Protein AF-B7PRX0-F1 (afdb_monomer)

Radius of gyration: 23.11 Å; Cα contacts (8 Å, |Δi|>4): 430; chains: 1; bounding box: 66×42×64 Å

InterPro domains:
  IPR000542 Acyltransferase ChoActase/COT/CPT [PTHR22589] (138-243)
  IPR023213 Chloramphenicol acetyltransferase-like domain superfamily [G3DSA:3.30.559.10] (118-247)
  IPR023213 Chloramphenicol acetyltransferase-like domain superfamily [G3DSA:3.30.559.10] (248-307)
  IPR039551 Choline/Carnitine o-acyltransferase, domain 1 and 2 [PF00755] (138-242)
  IPR042231 Choline/Carnitine o-acyltransferase, domain 2 [G3DSA:3.30.559.70] (4-98)

Sequence (316 aa):
EPEFCSAQMFTFNACDARGMPHDERRILTQLIRVVEMSPETDVGVGILTTAERDVWAEAYGRLGQNTQNAASLEAIKKAAVVVCLDGGLEDAEPFEVAWPRQIVLGEDGGSAFLFDHTVCDGTVMARITSHCYNYAHSDDTDRLYYQFSNYGKKFVKSCNMSPEGYVQMAMQLAVFRTWGSHFFMFGAASARKFLHGRVELYNTISEESRTFCRVFDSPRSSWAEKEQSLRKAVARTKQNAVLANIQCDGTTFEDPSLPNMCLTPYNIRPESFIFGISSSKSFPNKNAAKLKDALEKALTELGDCPYTECVLHDVS

Organism: Ixodes scapularis (NCBI:txid6945)

Solvent-accessible surface area (backbone atoms only — not comparable to full-atom values): 18525 Å² total; per-residue (Å²): 127,89,75,39,61,26,57,72,89,84,86,79,77,65,41,50,100,85,68,48,71,59,55,70,68,61,50,49,54,51,52,54,49,50,54,73,74,43,85,58,69,52,94,33,75,58,53,51,55,67,47,59,69,69,63,27,53,53,52,52,57,58,49,49,70,41,70,67,50,34,51,51,55,50,51,60,71,68,45,91,63,47,77,46,71,40,37,70,76,78,97,58,82,94,78,83,64,70,51,71,44,30,38,42,37,37,67,85,72,49,72,47,78,48,62,39,70,90,83,49,55,69,69,56,50,31,48,52,53,36,50,55,46,66,70,67,52,86,65,92,81,89,80,95,64,58,63,47,66,92,53,20,40,53,57,37,43,27,49,74,44,54,49,68,22,47,52,52,49,27,48,52,38,10,47,29,69,72,66,76,45,87,72,96,50,69,45,74,27,54,35,64,90,42,91,89,36,59,73,44,80,33,66,60,71,47,73,45,40,54,49,21,41,56,44,59,73,34,91,85,50,52,68,66,57,31,51,52,31,45,54,51,21,23,54,53,34,42,70,57,48,75,57,58,82,63,66,48,87,63,61,58,82,59,81,41,94,43,66,92,36,70,34,68,43,63,28,77,34,65,55,24,37,37,43,25,71,31,44,35,82,90,31,78,91,55,41,46,67,59,45,48,56,32,31,54,51,30,48,49,56,64,65,69,50,85,67,93,59,56,56,77,77,80,81,126

Secondary structure (DSSP, 8-state):
---S---------SB-TTSPBPPHHHHHHHHHHHHHH--S----GGGGGGS-HHHHHHHHHHHTTSHHHHHHHHHHHH-S-EEEEEPP-SS--------SEEEEEETTS-EEEEE-TTT--HHHHHHHHHHHHHHH-SS-----SEEE-S--HHHHHHTT--HHHHHHHHHHHHHHHHHSSPPP-EEEEE-TTSTT--EEEEE---HHHHHHHHHHH-TTS-HHHHHHHHHHHHHHHHHH-S------SS------SSTT-EE--EEE-SS-EEE--EE-TT-TTS-HHHHHHHHHHHHHHHHSS--TT-------

Foldseek 3Di:
DQFQDQLDDDDDDQADPVRHGDDPVVVVVVVVVVSVVRRHHDPNPQQLQVDDPVSSVVVVVVLCVDVVSVVVVVRLVPDPEA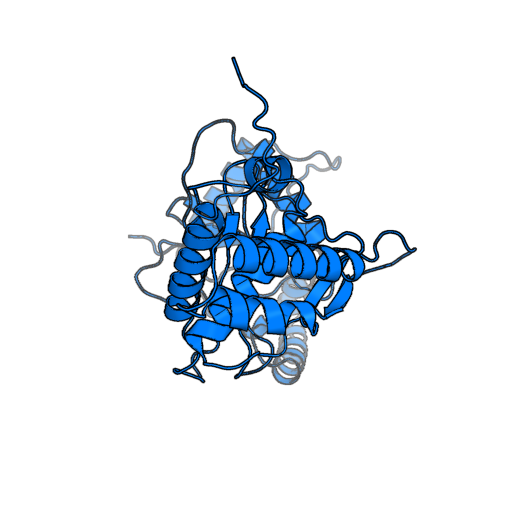EREGEADDPDDDDDGEDAWYWYQYPVRDIDIHHDVVVADVLVVQVVQQVVCVVPPPDDDDDDFLKAQQFFPQQCVLLVFDRVLLLLLLLQLLVCVLPVDGDWDWDWAFPVVDDVTGIDIFTLDDPLSVCLSVQLPDPPHDLVSNQVSSRSSRVVSVVRHPDDDRAHPAWDDDEDPDQQDKDWTWHTDRRIITIDIYHHPSDVSPDSVSSSVSSSVSVVVSSVRPRPRRRPPDPD

Structure (mmCIF, N/CA/C/O backbone):
data_AF-B7PRX0-F1
#
_entry.id   AF-B7PRX0-F1
#
loop_
_atom_site.group_PDB
_atom_site.id
_atom_site.type_symbol
_atom_site.label_atom_id
_atom_site.label_alt_id
_atom_site.label_comp_id
_atom_site.label_asym_id
_atom_site.label_entity_id
_atom_site.label_seq_id
_atom_site.pdbx_PDB_ins_code
_atom_site.Cartn_x
_atom_site.Cartn_y
_atom_site.Cartn_z
_atom_site.occupancy
_atom_site.B_iso_or_equiv
_atom_site.auth_seq_id
_atom_site.auth_comp_id
_atom_site.auth_asym_id
_atom_site.auth_atom_id
_atom_site.pdbx_PDB_model_num
ATOM 1 N N . GLU A 1 1 ? -5.587 23.988 24.998 1.00 24.22 1 GLU A N 1
ATOM 2 C CA . GLU A 1 1 ? -6.483 23.683 23.860 1.00 24.22 1 GLU A CA 1
ATOM 3 C C . GLU A 1 1 ? -6.930 22.235 24.036 1.00 24.22 1 GLU A C 1
ATOM 5 O O . GLU A 1 1 ? -6.196 21.526 24.717 1.00 24.22 1 GLU A O 1
ATOM 10 N N . PRO A 1 2 ? -8.141 21.810 23.635 1.00 32.94 2 PRO A N 1
ATOM 11 C CA . PRO A 1 2 ? -8.592 20.461 23.958 1.00 32.94 2 PRO A CA 1
ATOM 12 C C . PRO A 1 2 ? -7.787 19.464 23.123 1.00 32.94 2 PRO A C 1
ATOM 14 O O . PRO A 1 2 ? -7.844 19.510 21.903 1.00 32.94 2 PRO A O 1
ATOM 17 N N . GLU A 1 3 ? -7.026 18.597 23.781 1.00 33.50 3 GLU A N 1
ATOM 18 C CA . GLU A 1 3 ? -6.322 17.478 23.159 1.00 33.50 3 GLU A CA 1
ATOM 19 C C . GLU A 1 3 ? -7.368 16.412 22.788 1.00 33.50 3 GLU A C 1
ATOM 21 O O . GLU A 1 3 ? -7.928 15.739 23.656 1.00 33.50 3 GLU A O 1
ATOM 26 N N . PHE A 1 4 ? -7.698 16.279 21.502 1.00 46.91 4 PHE A N 1
ATOM 27 C CA . PHE A 1 4 ? -8.658 15.285 21.011 1.00 46.91 4 PHE A CA 1
ATOM 28 C C . PHE A 1 4 ? -8.035 13.877 20.978 1.00 46.91 4 PHE A C 1
ATOM 30 O O . PHE A 1 4 ? -7.803 13.294 19.933 1.00 46.91 4 PHE A O 1
ATOM 37 N N . CYS A 1 5 ? -7.744 13.291 22.135 1.00 53.88 5 CYS A N 1
ATOM 38 C CA . CYS A 1 5 ? -7.543 11.846 22.253 1.00 53.88 5 CYS A CA 1
ATOM 39 C C . CYS A 1 5 ? -7.934 11.416 23.666 1.00 53.88 5 CYS A C 1
ATOM 41 O O . CYS A 1 5 ? -7.111 11.298 24.572 1.00 53.88 5 CYS A O 1
ATOM 43 N N . SER A 1 6 ? -9.237 11.233 23.882 1.00 65.31 6 SER A N 1
ATOM 44 C CA . SER A 1 6 ? -9.774 10.892 25.202 1.00 65.31 6 SER A CA 1
ATOM 45 C C . SER A 1 6 ? -9.658 9.400 25.530 1.00 65.31 6 SER A C 1
ATOM 47 O O . SER A 1 6 ? -9.975 8.990 26.640 1.00 65.31 6 SER A O 1
ATOM 49 N N . ALA A 1 7 ? -9.220 8.568 24.577 1.00 72.62 7 ALA A N 1
ATOM 50 C CA . ALA A 1 7 ? -9.096 7.115 24.718 1.00 72.62 7 ALA A CA 1
ATOM 51 C C . ALA A 1 7 ? -10.393 6.401 25.186 1.00 72.62 7 ALA A C 1
ATOM 53 O O . ALA A 1 7 ? -10.363 5.267 25.678 1.00 72.62 7 ALA A O 1
ATOM 54 N N . GLN A 1 8 ? -11.541 7.063 25.000 1.00 82.69 8 GLN A N 1
ATOM 55 C CA . GLN A 1 8 ? -12.878 6.593 25.351 1.00 82.69 8 GLN A CA 1
ATOM 56 C C . GLN A 1 8 ? -13.610 6.050 24.120 1.00 82.69 8 GLN A C 1
ATOM 58 O O . GLN A 1 8 ? -13.466 6.549 23.006 1.00 82.69 8 GLN A O 1
ATOM 63 N N . MET A 1 9 ? -14.433 5.019 24.323 1.00 85.06 9 MET A N 1
ATOM 64 C CA . MET A 1 9 ? -15.161 4.351 23.242 1.00 85.06 9 MET A CA 1
ATOM 65 C C . MET A 1 9 ? -16.661 4.601 23.347 1.00 85.06 9 MET A C 1
ATOM 67 O O . MET A 1 9 ? -17.283 4.338 24.376 1.00 85.06 9 MET A O 1
ATOM 71 N N . PHE A 1 10 ? -17.256 5.032 22.236 1.00 88.94 10 PHE A N 1
ATOM 72 C CA . PHE A 1 10 ? -18.684 5.305 22.124 1.00 88.94 10 PHE A CA 1
ATOM 73 C C . PHE A 1 10 ? -19.302 4.475 21.005 1.00 88.94 10 PHE A C 1
ATOM 75 O O . PHE A 1 10 ? -18.643 4.105 20.035 1.00 88.94 10 PHE A O 1
ATOM 82 N N . THR A 1 11 ? -20.598 4.195 21.128 1.00 90.44 11 THR A N 1
ATOM 83 C CA . THR A 1 11 ? -21.361 3.512 20.082 1.00 90.44 11 THR A CA 1
ATOM 84 C C . THR A 1 11 ? -22.604 4.316 19.742 1.00 90.44 11 THR A C 1
ATOM 86 O O . THR A 1 11 ? -23.286 4.840 20.622 1.00 90.44 11 THR A O 1
ATOM 89 N N . PHE A 1 12 ? -22.908 4.416 18.453 1.00 89.75 12 PHE A N 1
ATOM 90 C CA . PHE A 1 12 ? -24.174 4.946 17.966 1.00 89.75 12 PHE A CA 1
ATOM 91 C C . PHE A 1 12 ? -24.560 4.225 16.673 1.00 89.75 12 PHE A C 1
ATOM 93 O O . PHE A 1 12 ? -23.704 3.732 15.938 1.00 89.75 12 PHE A O 1
ATOM 100 N N . ASN A 1 13 ? -25.860 4.143 16.394 1.00 90.12 13 ASN A N 1
ATOM 101 C CA . ASN A 1 13 ? -26.341 3.549 15.152 1.00 90.12 13 ASN A CA 1
ATOM 102 C C . ASN A 1 13 ? -26.222 4.565 14.015 1.00 90.12 13 ASN A C 1
ATOM 104 O O . ASN A 1 13 ? -26.787 5.654 14.089 1.00 90.12 13 ASN A O 1
ATOM 108 N N . ALA A 1 14 ? -25.520 4.184 12.949 1.00 87.88 14 ALA A N 1
ATOM 109 C CA . ALA A 1 14 ? -25.438 4.975 11.721 1.00 87.88 14 ALA A CA 1
ATOM 110 C C . ALA A 1 14 ? -26.701 4.853 10.846 1.00 87.88 14 ALA A C 1
ATOM 112 O O . ALA A 1 14 ? -26.831 5.577 9.862 1.00 87.88 14 ALA A O 1
ATOM 113 N N . CYS A 1 15 ? -27.626 3.958 11.203 1.00 90.06 15 CYS A N 1
ATOM 114 C CA . CYS A 1 15 ? -28.889 3.747 10.507 1.00 90.06 15 CYS A CA 1
ATOM 115 C C . CYS A 1 15 ? -30.085 3.935 11.443 1.00 90.06 15 CYS A C 1
ATOM 117 O O . CYS A 1 15 ? -30.000 3.692 12.649 1.00 90.06 15 CYS A O 1
ATOM 119 N N . ASP A 1 16 ? -31.224 4.301 10.862 1.00 89.62 16 ASP 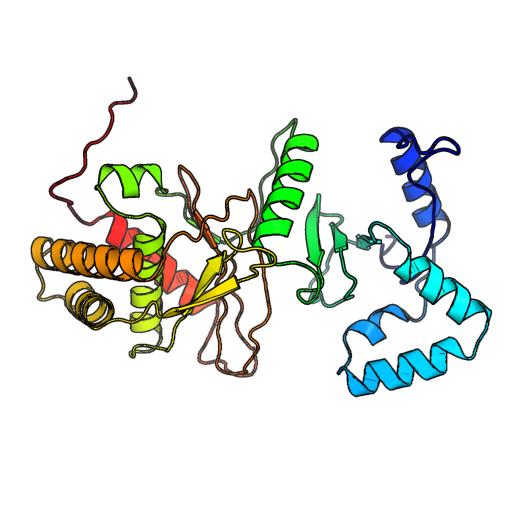A N 1
ATOM 120 C CA . ASP A 1 16 ? -32.497 4.348 11.568 1.00 89.62 16 ASP A CA 1
ATOM 121 C C . ASP A 1 16 ? -33.074 2.943 11.848 1.00 89.62 16 ASP A C 1
ATOM 123 O O . ASP A 1 16 ? -32.533 1.912 11.441 1.00 89.62 16 ASP A O 1
ATOM 127 N N . ALA A 1 17 ? -34.221 2.891 12.531 1.00 90.12 17 ALA A N 1
ATOM 128 C CA . ALA A 1 17 ? -34.900 1.638 12.877 1.00 90.12 17 ALA A CA 1
ATOM 129 C C . ALA A 1 17 ? -35.377 0.813 11.660 1.00 90.12 17 ALA A C 1
ATOM 131 O O . ALA A 1 17 ? -35.771 -0.340 11.825 1.00 90.12 17 ALA A O 1
ATOM 132 N N . ARG A 1 18 ? -35.372 1.390 10.452 1.00 90.50 18 ARG A N 1
ATOM 133 C CA . ARG A 1 18 ? -35.718 0.716 9.191 1.00 90.50 18 ARG A CA 1
ATOM 134 C C . ARG A 1 18 ? -34.473 0.232 8.443 1.00 90.50 18 ARG A C 1
ATOM 136 O O . ARG A 1 18 ? -34.613 -0.376 7.386 1.00 90.50 18 ARG A O 1
ATOM 143 N N . GLY A 1 19 ? -33.278 0.493 8.976 1.00 87.31 19 GLY A N 1
ATOM 144 C CA . GLY A 1 19 ? -32.000 0.167 8.350 1.00 87.31 19 GLY A CA 1
ATOM 145 C C . GLY A 1 19 ? -31.525 1.200 7.327 1.00 87.31 19 GLY A C 1
ATOM 146 O O . GLY A 1 19 ? -30.556 0.929 6.620 1.00 87.31 19 GLY A O 1
ATOM 147 N N . MET A 1 20 ? -32.166 2.371 7.239 1.00 89.00 20 MET A N 1
ATOM 148 C CA . MET A 1 20 ? -31.744 3.431 6.322 1.00 89.00 20 MET A CA 1
ATOM 149 C C . MET A 1 20 ? -30.585 4.234 6.924 1.00 89.00 20 MET A C 1
ATOM 151 O O . MET A 1 20 ? -30.703 4.654 8.079 1.00 89.00 20 MET A O 1
ATOM 155 N N . PRO A 1 21 ? -29.492 4.487 6.177 1.00 86.12 21 PRO A N 1
ATOM 156 C CA . PRO A 1 21 ? -28.390 5.315 6.656 1.00 86.12 21 PRO A CA 1
ATOM 157 C C . PRO A 1 21 ? -28.859 6.723 7.026 1.00 86.12 21 PRO A C 1
ATOM 159 O O . PRO A 1 21 ? -29.672 7.328 6.324 1.00 86.12 21 PRO A O 1
ATOM 162 N N . HIS A 1 22 ? -28.337 7.246 8.128 1.00 87.38 22 HIS A N 1
ATOM 163 C CA . HIS A 1 22 ? -28.495 8.645 8.492 1.00 87.38 22 HIS A CA 1
ATOM 164 C C . HIS A 1 22 ? -27.733 9.562 7.526 1.00 87.38 22 HIS A C 1
ATOM 166 O O . HIS A 1 22 ? -26.740 9.158 6.924 1.00 87.38 22 HIS A O 1
ATOM 172 N N . ASP A 1 23 ? -28.201 10.804 7.396 1.00 83.06 23 ASP A N 1
ATOM 173 C CA . ASP A 1 23 ? -27.510 11.825 6.611 1.00 83.06 23 ASP A CA 1
ATOM 174 C C . ASP A 1 23 ? -26.260 12.362 7.332 1.00 83.06 23 ASP A C 1
ATOM 176 O O . ASP A 1 23 ? -26.064 12.175 8.537 1.00 83.06 23 ASP A O 1
ATOM 180 N N . GLU A 1 24 ? -25.407 13.062 6.584 1.00 80.25 24 GLU A N 1
ATOM 181 C CA . GLU A 1 24 ? -24.138 13.605 7.084 1.00 80.25 24 GLU A CA 1
ATOM 182 C C . GLU A 1 24 ? -24.334 14.539 8.281 1.00 80.25 24 GLU A C 1
ATOM 184 O O . GLU A 1 24 ? -23.574 14.481 9.245 1.00 80.25 24 GLU A O 1
ATOM 189 N N . ARG A 1 25 ? -25.397 15.353 8.277 1.00 79.38 25 ARG A N 1
ATOM 190 C CA . ARG A 1 25 ? -25.711 16.274 9.381 1.00 79.38 25 ARG A CA 1
ATOM 191 C C . ARG A 1 25 ? -26.021 15.521 10.666 1.00 79.38 25 ARG A C 1
ATOM 193 O O . ARG A 1 25 ? -25.567 15.912 11.744 1.00 79.38 25 ARG A O 1
ATOM 200 N N . ARG A 1 26 ? -26.800 14.443 10.572 1.00 85.56 26 ARG A N 1
ATOM 201 C CA . ARG A 1 26 ? -27.153 13.614 11.719 1.00 85.56 26 ARG A CA 1
ATOM 202 C C . ARG A 1 26 ? -25.935 12.883 12.264 1.00 85.56 26 ARG A C 1
ATOM 204 O O . ARG A 1 26 ? -25.787 12.854 13.485 1.00 85.56 26 ARG A O 1
ATOM 211 N N . ILE A 1 27 ? -25.079 12.344 11.393 1.00 84.94 27 ILE A N 1
ATOM 212 C CA . ILE A 1 27 ? -23.814 11.710 11.788 1.00 84.94 27 ILE A CA 1
ATOM 213 C C . ILE A 1 27 ? -22.897 12.732 12.471 1.00 84.94 27 ILE A C 1
ATOM 215 O O . ILE A 1 27 ? -22.475 12.493 13.600 1.00 84.94 27 ILE A O 1
ATOM 219 N N . LEU A 1 28 ? -22.687 13.906 11.866 1.00 81.50 28 LEU A N 1
ATOM 220 C CA . LEU A 1 28 ? -21.884 14.993 12.435 1.00 81.50 28 LEU A CA 1
ATOM 221 C C . LEU A 1 28 ? -22.387 15.413 13.821 1.00 81.50 28 LEU A C 1
ATOM 223 O O . LEU A 1 28 ? -21.601 15.557 14.750 1.00 81.50 28 LEU A O 1
ATOM 227 N N . THR A 1 29 ? -23.705 15.531 13.995 1.00 85.75 29 THR A N 1
ATOM 228 C CA . THR A 1 29 ? -24.302 15.856 15.301 1.00 85.75 29 THR A CA 1
ATOM 229 C C . THR A 1 29 ? -23.982 14.794 16.359 1.00 85.75 29 THR A C 1
ATOM 231 O O . THR A 1 29 ? -23.768 15.134 17.520 1.00 85.75 29 THR A O 1
ATOM 234 N N . GLN A 1 30 ? -23.958 13.505 15.993 1.00 87.50 30 GLN A N 1
ATOM 235 C CA . GLN A 1 30 ? -23.559 12.453 16.937 1.00 87.50 30 GLN A CA 1
ATOM 236 C C . GLN A 1 30 ? -22.067 12.528 17.271 1.00 87.50 30 GLN A C 1
ATOM 238 O O . GLN A 1 30 ? -21.718 12.366 18.435 1.00 87.50 30 GLN A O 1
ATOM 243 N N . LEU A 1 31 ? -21.205 12.804 16.287 1.00 85.12 31 LEU A N 1
ATOM 244 C CA . LEU A 1 31 ? -19.761 12.931 16.506 1.00 85.12 31 LEU A CA 1
ATOM 245 C C . LEU A 1 31 ? -19.421 14.120 17.415 1.00 85.12 31 LEU A C 1
ATOM 247 O O . LEU A 1 31 ? -18.662 13.949 18.363 1.00 85.12 31 LEU A O 1
ATOM 251 N N . ILE A 1 32 ? -20.050 15.284 17.204 1.00 83.88 32 ILE A N 1
ATOM 252 C CA . ILE A 1 32 ? -19.909 16.451 18.098 1.00 83.88 32 ILE A CA 1
ATOM 253 C C . ILE A 1 32 ? -20.298 16.072 19.528 1.00 83.88 32 ILE A C 1
ATOM 255 O O . ILE A 1 32 ? -19.572 16.357 20.473 1.00 83.88 32 ILE A O 1
ATOM 259 N N . ARG A 1 33 ? -21.413 15.355 19.692 1.00 88.19 33 ARG A N 1
ATOM 260 C CA . ARG A 1 33 ? -21.850 14.906 21.013 1.00 88.19 33 ARG A CA 1
ATOM 261 C C . ARG A 1 33 ? -20.854 13.940 21.659 1.00 88.19 33 ARG A C 1
ATOM 263 O O . ARG A 1 33 ? -20.678 13.987 22.869 1.00 88.19 33 ARG A O 1
ATOM 270 N N . VAL A 1 34 ? -20.240 13.043 20.886 1.00 86.50 34 VAL A N 1
ATOM 271 C CA . VAL A 1 34 ? -19.200 12.127 21.387 1.00 86.50 34 VAL A CA 1
ATOM 272 C C . VAL A 1 34 ? -18.021 12.915 21.947 1.00 86.50 34 VAL A C 1
ATOM 274 O O . VAL A 1 34 ? -17.633 12.663 23.083 1.00 86.50 34 VAL A O 1
ATOM 277 N N . VAL A 1 35 ? -17.539 13.913 21.204 1.00 83.12 35 VAL A N 1
ATOM 278 C CA . VAL A 1 35 ? -16.474 14.823 21.651 1.00 83.12 35 VAL A CA 1
ATOM 279 C C . VAL A 1 35 ? -16.852 15.521 22.959 1.00 83.12 35 VAL A C 1
ATOM 281 O O . VAL A 1 35 ? -16.086 15.503 23.917 1.00 83.12 35 VAL A O 1
ATOM 284 N N . GLU A 1 36 ? -18.051 16.105 23.029 1.00 86.00 36 GLU A N 1
ATOM 285 C CA . GLU A 1 36 ? -18.531 16.810 24.227 1.00 86.00 36 GLU A CA 1
ATOM 286 C C . GLU A 1 36 ? -18.658 15.889 25.452 1.00 86.00 36 GLU A C 1
ATOM 288 O O . GLU A 1 36 ? -18.514 16.339 26.588 1.00 86.00 36 GLU A O 1
ATOM 293 N N . MET A 1 37 ? -18.939 14.600 25.235 1.00 87.56 37 MET A N 1
ATOM 294 C CA . MET A 1 37 ? -19.043 13.593 26.294 1.00 87.56 37 MET A CA 1
ATOM 295 C C . MET A 1 37 ? -17.688 13.044 26.749 1.00 87.56 37 MET A C 1
ATOM 297 O O . MET A 1 37 ? -17.656 12.340 27.757 1.00 87.56 37 MET A O 1
ATOM 301 N N . SER A 1 38 ? -16.593 13.361 26.052 1.00 84.19 38 SER A N 1
ATOM 302 C CA . SER A 1 38 ? -15.254 12.857 26.361 1.00 84.19 38 SER A CA 1
ATOM 303 C C . SER A 1 38 ? -14.244 13.976 26.668 1.00 84.19 38 SER A C 1
ATOM 305 O O . SER A 1 38 ? -13.253 14.116 25.952 1.00 84.19 38 SER A O 1
ATOM 307 N N . PRO A 1 39 ? -14.473 14.798 27.711 1.00 75.88 39 PRO A N 1
ATOM 308 C CA . PRO A 1 39 ? -13.614 15.944 28.021 1.00 75.88 39 PRO A CA 1
ATOM 309 C C . PRO A 1 39 ? -12.259 15.567 28.643 1.00 75.88 39 PRO A C 1
ATOM 311 O O . PRO A 1 39 ? -11.384 16.423 28.729 1.00 75.88 39 PRO A O 1
ATOM 314 N N . GLU A 1 40 ? -12.092 14.326 29.110 1.00 76.31 40 GLU A N 1
ATOM 315 C CA . GLU A 1 40 ? -10.895 13.847 29.811 1.00 76.31 40 GLU A CA 1
ATOM 316 C C . GLU A 1 40 ? -10.359 12.559 29.177 1.00 76.31 40 GLU A C 1
ATOM 318 O O . GLU A 1 40 ? -11.128 11.728 28.685 1.00 76.31 40 GLU A O 1
ATOM 323 N N . THR A 1 41 ? -9.041 12.377 29.240 1.00 74.44 41 THR A N 1
ATOM 324 C CA . THR A 1 41 ? -8.348 11.175 28.766 1.00 74.44 41 THR A CA 1
ATOM 325 C C . THR A 1 41 ? -8.478 10.019 29.757 1.00 74.44 41 THR A C 1
ATOM 327 O O . THR A 1 41 ? -8.184 10.162 30.943 1.00 74.44 41 THR A O 1
ATOM 330 N N . ASP A 1 42 ? -8.901 8.858 29.260 1.00 75.88 42 ASP A N 1
ATOM 331 C CA . ASP A 1 42 ? -9.003 7.600 30.006 1.00 75.88 42 ASP A CA 1
ATOM 332 C C . ASP A 1 42 ? -7.753 6.713 29.788 1.00 75.88 42 ASP A C 1
ATOM 334 O O . ASP A 1 42 ? -6.865 7.025 28.999 1.00 75.88 42 ASP A O 1
ATOM 338 N N . VAL A 1 43 ? -7.681 5.569 30.473 1.00 75.81 43 VAL A N 1
ATOM 339 C CA . VAL A 1 43 ? -6.545 4.624 30.524 1.00 75.81 43 VAL A CA 1
ATOM 340 C C . VAL A 1 43 ? -6.145 4.050 29.151 1.00 75.81 43 VAL A C 1
ATOM 342 O O . VAL A 1 43 ? -5.076 3.459 29.023 1.00 75.81 43 VAL A O 1
ATOM 345 N N . GLY A 1 44 ? -6.986 4.194 28.122 1.00 78.06 44 GLY A N 1
ATOM 346 C CA . GLY A 1 44 ? -6.661 3.770 26.759 1.00 78.06 44 GLY A CA 1
ATOM 347 C C . GLY A 1 44 ? -6.552 2.260 26.589 1.00 78.06 44 GLY A C 1
ATOM 348 O O . GLY A 1 44 ? -5.594 1.745 26.029 1.00 78.06 44 GLY A O 1
ATOM 349 N N . VAL A 1 45 ? -7.582 1.521 27.013 1.00 82.62 45 VAL A N 1
ATOM 350 C CA . VAL A 1 45 ? -7.638 0.044 26.932 1.00 82.62 45 VAL A CA 1
ATOM 351 C C . VAL A 1 45 ? -7.400 -0.492 25.506 1.00 82.62 45 VAL A C 1
ATOM 353 O O . VAL A 1 45 ? -6.944 -1.625 25.336 1.00 82.62 45 VAL A O 1
ATOM 356 N N . GLY A 1 46 ? -7.668 0.320 24.476 1.00 79.12 46 GLY A N 1
ATOM 357 C CA . GLY A 1 46 ? -7.413 -0.004 23.070 1.00 79.12 46 GLY A CA 1
ATOM 358 C C . GLY A 1 46 ? -5.949 -0.328 22.749 1.00 79.12 46 GLY A C 1
ATOM 359 O O . GLY A 1 46 ? -5.713 -1.155 21.862 1.00 79.12 46 GLY A O 1
ATOM 360 N N . ILE A 1 47 ? -4.984 0.212 23.505 1.00 78.81 47 ILE A N 1
ATOM 361 C CA . ILE A 1 47 ? -3.548 -0.046 23.309 1.00 78.81 47 ILE A CA 1
ATOM 362 C C . ILE A 1 47 ? -3.206 -1.535 23.401 1.00 78.81 47 ILE A C 1
ATOM 364 O O . ILE A 1 47 ? -2.328 -2.024 22.703 1.00 78.81 47 ILE A O 1
ATOM 368 N N . LEU A 1 48 ? -3.954 -2.308 24.194 1.00 80.38 48 LEU A N 1
ATOM 369 C CA . LEU A 1 48 ? -3.716 -3.744 24.359 1.00 80.38 48 LEU A CA 1
ATOM 370 C C . LEU A 1 48 ? -3.869 -4.528 23.046 1.00 80.38 48 LEU A C 1
ATOM 372 O O . LEU A 1 48 ? -3.328 -5.624 22.924 1.00 80.38 48 LEU A O 1
ATOM 376 N N . THR A 1 49 ? -4.565 -3.965 22.053 1.00 81.75 49 THR A N 1
ATOM 377 C CA . THR A 1 49 ? -4.719 -4.571 20.721 1.00 81.75 49 THR A CA 1
ATOM 378 C C . THR A 1 49 ? -3.442 -4.534 19.878 1.00 81.75 49 THR A C 1
ATOM 380 O O . THR A 1 49 ? -3.355 -5.274 18.898 1.00 81.75 49 THR A O 1
ATOM 383 N N . THR A 1 50 ? -2.454 -3.712 20.251 1.00 76.00 50 THR A N 1
ATOM 384 C CA . THR A 1 50 ? -1.149 -3.612 19.572 1.00 76.00 50 THR A CA 1
ATOM 385 C C . THR A 1 50 ? -0.104 -4.559 20.164 1.00 76.00 50 THR A C 1
ATOM 387 O O . THR A 1 50 ? 0.973 -4.731 19.592 1.00 76.00 50 THR A O 1
ATOM 390 N N . ALA A 1 51 ? -0.415 -5.190 21.302 1.00 76.62 51 ALA A N 1
ATOM 391 C CA . ALA A 1 51 ? 0.481 -6.120 21.966 1.00 76.62 51 ALA A CA 1
ATOM 392 C C . ALA A 1 51 ? 0.739 -7.380 21.121 1.00 76.62 51 ALA A C 1
ATOM 394 O O . ALA A 1 51 ? -0.012 -7.731 20.205 1.00 76.62 51 ALA A O 1
ATOM 395 N N . GLU A 1 52 ? 1.802 -8.098 21.486 1.00 84.56 52 GLU A N 1
ATOM 396 C CA . GLU A 1 52 ? 2.062 -9.451 20.991 1.00 84.56 52 GLU A CA 1
ATOM 397 C C . GLU A 1 52 ? 0.808 -10.335 21.191 1.00 84.56 52 GLU A C 1
ATOM 399 O O . GLU A 1 52 ? 0.035 -10.143 22.133 1.00 84.56 52 GLU A O 1
ATOM 404 N N . ARG A 1 53 ? 0.549 -11.260 20.260 1.00 85.31 53 ARG A N 1
ATOM 405 C CA . ARG A 1 53 ? -0.736 -11.958 20.139 1.00 85.31 53 ARG A CA 1
ATOM 406 C C . ARG A 1 53 ? -1.064 -12.834 21.343 1.00 85.31 53 ARG A C 1
ATOM 408 O O . ARG A 1 53 ? -2.241 -12.885 21.703 1.00 85.31 53 ARG A O 1
ATOM 415 N N . ASP A 1 54 ? -0.081 -13.473 21.969 1.00 89.81 54 ASP A N 1
ATOM 416 C CA . ASP A 1 54 ? -0.299 -14.284 23.169 1.00 89.81 54 ASP A CA 1
ATOM 417 C C . ASP A 1 54 ? -0.592 -13.388 24.379 1.00 89.81 54 ASP A C 1
ATOM 419 O O . ASP A 1 54 ? -1.531 -13.648 25.138 1.00 89.81 54 ASP A O 1
ATOM 423 N N . VAL A 1 55 ? 0.136 -12.272 24.507 1.00 90.62 55 VAL A N 1
ATOM 424 C CA . VAL A 1 55 ? -0.117 -11.253 25.544 1.00 90.62 55 VAL A CA 1
ATOM 425 C C . VAL A 1 55 ? -1.521 -10.665 25.396 1.00 90.62 55 VAL A C 1
ATOM 427 O O . VAL A 1 55 ? -2.270 -10.568 26.374 1.00 90.62 55 VAL A O 1
ATOM 430 N N . TRP A 1 56 ? -1.911 -10.310 24.170 1.00 91.00 56 TRP A N 1
ATOM 431 C CA . TRP A 1 56 ? -3.247 -9.802 23.884 1.00 91.00 56 TRP A CA 1
ATOM 432 C C . TRP A 1 56 ? -4.324 -10.850 24.173 1.00 91.00 56 TRP A C 1
ATOM 434 O O . TRP A 1 56 ? -5.338 -10.522 24.785 1.00 91.00 56 TRP A O 1
ATOM 444 N N . ALA A 1 57 ? -4.119 -12.112 23.790 1.00 90.88 57 ALA A N 1
ATOM 445 C CA . ALA A 1 57 ? -5.088 -13.176 24.041 1.00 90.88 57 ALA A CA 1
ATOM 446 C C . ALA A 1 57 ? -5.359 -13.368 25.543 1.00 90.88 57 ALA A C 1
ATOM 448 O O . ALA A 1 57 ? -6.517 -13.497 25.956 1.00 90.88 57 ALA A O 1
ATOM 449 N N . GLU A 1 58 ? -4.312 -13.328 26.371 1.00 95.19 58 GLU A N 1
ATOM 450 C CA . GLU A 1 58 ? -4.453 -13.405 27.824 1.00 95.19 58 GLU A CA 1
ATOM 451 C C . GLU A 1 58 ? -5.173 -12.174 28.396 1.00 95.19 58 GLU A C 1
ATOM 453 O O . GLU A 1 58 ? -6.126 -12.311 29.173 1.00 95.19 58 GLU A O 1
ATOM 458 N N . ALA A 1 59 ? -4.761 -10.969 27.990 1.00 92.12 59 ALA A N 1
ATOM 459 C CA . ALA A 1 59 ? -5.383 -9.721 28.428 1.00 92.12 59 ALA A CA 1
ATOM 460 C C . ALA A 1 59 ? -6.867 -9.654 28.030 1.00 92.12 59 ALA A C 1
ATOM 462 O O . ALA A 1 59 ? -7.714 -9.322 28.862 1.00 92.12 59 ALA A O 1
ATOM 463 N N . TYR A 1 60 ? -7.201 -10.050 26.800 1.00 92.06 60 TYR A N 1
ATOM 464 C CA . TYR A 1 60 ? -8.569 -10.147 26.296 1.00 92.06 60 TYR A CA 1
ATOM 465 C C . TYR A 1 60 ? -9.415 -11.105 27.149 1.00 92.06 60 TYR A C 1
ATOM 467 O O . TYR A 1 60 ? -10.542 -10.775 27.531 1.00 92.06 60 TYR A O 1
ATOM 475 N N . GLY A 1 61 ? -8.862 -12.273 27.497 1.00 93.88 61 GLY A N 1
ATOM 476 C CA . GLY A 1 61 ? -9.521 -13.247 28.367 1.00 93.88 61 GLY A CA 1
ATOM 477 C C . GLY A 1 61 ? -9.828 -12.689 29.758 1.00 93.88 61 GLY A C 1
ATOM 478 O O . GLY A 1 61 ? -10.925 -12.901 30.274 1.00 93.88 61 GLY A O 1
ATOM 479 N N . ARG A 1 62 ? -8.896 -11.930 30.347 1.00 95.38 62 ARG A N 1
ATOM 480 C CA . ARG A 1 62 ? -9.080 -11.270 31.652 1.00 95.38 62 ARG A CA 1
ATOM 481 C C . ARG A 1 62 ? -10.098 -10.130 31.582 1.00 95.38 62 ARG A C 1
ATOM 483 O O . ARG A 1 62 ? -10.980 -10.057 32.434 1.00 95.38 62 ARG A O 1
ATOM 490 N N . LEU A 1 63 ? -10.027 -9.280 30.555 1.00 92.56 63 LEU A N 1
ATOM 491 C CA . LEU A 1 63 ? -10.980 -8.183 30.346 1.00 92.56 63 LEU A CA 1
ATOM 492 C C . LEU A 1 63 ? -12.417 -8.699 30.244 1.00 92.56 63 LEU A C 1
ATOM 494 O O . LEU A 1 63 ? -13.318 -8.120 30.848 1.00 92.56 63 LEU A O 1
ATOM 498 N N . GLY A 1 64 ? -12.620 -9.814 29.538 1.00 92.75 64 GLY A N 1
ATOM 499 C CA . GLY A 1 64 ? -13.930 -10.436 29.349 1.00 92.75 64 GLY A CA 1
ATOM 500 C C . GLY A 1 64 ? -14.561 -11.047 30.607 1.00 92.75 64 GLY A C 1
ATOM 501 O O . GLY A 1 64 ? -15.724 -11.437 30.554 1.00 92.75 64 GLY A O 1
ATOM 502 N N . GLN A 1 65 ? -13.845 -11.132 31.735 1.00 95.06 65 GLN A N 1
ATOM 503 C CA . GLN A 1 65 ? -14.410 -11.637 32.996 1.00 95.06 65 GLN A CA 1
ATOM 504 C C . GLN A 1 65 ? -15.389 -10.647 33.640 1.00 95.06 65 GLN A C 1
ATOM 506 O O . GLN A 1 65 ? -16.289 -11.053 34.374 1.00 95.06 65 GLN A O 1
ATOM 511 N N . ASN A 1 66 ? -15.235 -9.349 33.364 1.00 96.31 66 ASN A N 1
ATOM 512 C CA . ASN A 1 66 ? -16.177 -8.326 33.798 1.00 96.31 66 ASN A CA 1
ATOM 513 C C . ASN A 1 66 ? -17.327 -8.210 32.781 1.00 96.31 66 ASN A C 1
ATOM 515 O O . ASN A 1 66 ? -17.094 -8.054 31.584 1.00 96.31 66 ASN A O 1
ATOM 519 N N . THR A 1 67 ? -18.577 -8.243 33.251 1.00 95.06 67 THR A N 1
ATOM 520 C CA . THR A 1 67 ? -19.771 -8.232 32.386 1.00 95.06 67 THR A CA 1
ATOM 521 C C . THR A 1 67 ? -19.928 -6.953 31.567 1.00 95.06 67 THR A C 1
ATOM 523 O O . THR A 1 67 ? -20.388 -7.013 30.429 1.00 95.06 67 THR A O 1
ATOM 526 N N . GLN A 1 68 ? -19.544 -5.800 32.121 1.00 93.56 68 GLN A N 1
ATOM 527 C CA . GLN A 1 68 ? -19.583 -4.522 31.412 1.00 93.56 68 GLN A CA 1
ATOM 528 C C . GLN A 1 68 ? -18.520 -4.488 30.311 1.00 93.56 68 GLN A C 1
ATOM 530 O O . GLN A 1 68 ? -18.837 -4.169 29.169 1.00 93.56 68 GLN A O 1
ATOM 535 N N . ASN A 1 69 ? -17.293 -4.916 30.617 1.00 92.19 69 ASN A N 1
ATOM 536 C CA . ASN A 1 69 ? -16.227 -5.017 29.619 1.00 92.19 69 ASN A CA 1
ATOM 537 C C . ASN A 1 69 ? -16.585 -6.008 28.509 1.00 92.19 69 ASN A C 1
ATOM 539 O O . ASN A 1 69 ? -16.375 -5.713 27.339 1.00 92.19 69 ASN A O 1
ATOM 543 N N . ALA A 1 70 ? -17.163 -7.162 28.853 1.00 92.69 70 ALA A N 1
ATOM 544 C CA . ALA A 1 70 ? -17.614 -8.144 27.872 1.00 92.69 70 ALA A CA 1
ATOM 545 C C . ALA A 1 70 ? -18.663 -7.557 26.912 1.00 92.69 70 ALA A C 1
ATOM 547 O O . ALA A 1 70 ? -18.578 -7.785 25.705 1.00 92.69 70 ALA A O 1
ATOM 548 N N . ALA A 1 71 ? -19.612 -6.764 27.423 1.00 93.44 71 ALA A N 1
ATOM 549 C CA . ALA A 1 71 ? -20.592 -6.066 26.595 1.00 93.44 71 ALA A CA 1
ATOM 550 C C . ALA A 1 71 ? -19.933 -5.023 25.674 1.00 93.44 71 ALA A C 1
ATOM 552 O O . ALA A 1 71 ? -20.263 -4.973 24.489 1.00 93.44 71 ALA A O 1
ATOM 553 N N . SER A 1 72 ? -18.967 -4.247 26.179 1.00 91.00 72 SER A N 1
ATOM 554 C CA . SER A 1 72 ? -18.200 -3.289 25.371 1.00 91.00 72 SER A CA 1
ATOM 555 C C . SER A 1 72 ? -17.385 -3.983 24.274 1.00 91.00 72 SER A C 1
ATOM 557 O O . SER A 1 72 ? -17.469 -3.596 23.112 1.00 91.00 72 SER A O 1
ATOM 559 N N . LEU A 1 73 ? -16.658 -5.056 24.606 1.00 89.75 73 LEU A N 1
ATOM 560 C CA . LEU A 1 73 ? -15.894 -5.858 23.642 1.00 89.75 73 LEU A CA 1
ATOM 561 C C . LEU A 1 73 ? -16.798 -6.428 22.541 1.00 89.75 73 LEU A C 1
ATOM 563 O O . LEU A 1 73 ? -16.428 -6.425 21.369 1.00 89.75 73 LEU A O 1
ATOM 567 N N . GLU A 1 74 ? -17.992 -6.894 22.900 1.00 91.19 74 GLU A N 1
ATOM 568 C CA . GLU A 1 74 ? -18.964 -7.413 21.938 1.00 91.19 74 GLU A CA 1
ATOM 569 C C . GLU A 1 74 ? -19.550 -6.314 21.041 1.00 91.19 74 GLU A C 1
ATOM 571 O O . GLU A 1 74 ? -19.742 -6.532 19.843 1.00 91.19 74 GLU A O 1
ATOM 576 N N . ALA A 1 75 ? -19.798 -5.123 21.590 1.00 89.62 75 ALA A N 1
ATOM 577 C CA . ALA A 1 75 ? -20.238 -3.974 20.808 1.00 89.62 75 ALA A CA 1
ATOM 578 C C . ALA A 1 75 ? -19.179 -3.565 19.771 1.00 89.62 75 ALA A C 1
ATOM 580 O O . ALA A 1 75 ? -19.517 -3.356 18.606 1.00 89.62 75 ALA A O 1
ATOM 581 N N . ILE A 1 76 ? -17.899 -3.550 20.160 1.00 86.88 76 ILE A N 1
ATOM 582 C CA . ILE A 1 76 ? -16.776 -3.255 19.258 1.00 86.88 76 ILE A CA 1
ATOM 583 C C . ILE A 1 76 ? -16.676 -4.315 18.150 1.00 86.88 76 ILE A C 1
ATOM 585 O O . ILE A 1 76 ? -16.559 -3.968 16.977 1.00 86.88 76 ILE A O 1
ATOM 589 N N . LYS A 1 77 ? -16.809 -5.608 18.480 1.00 85.38 77 LYS A N 1
ATOM 590 C CA . LYS A 1 77 ? -16.799 -6.700 17.484 1.00 85.38 77 LYS A CA 1
ATOM 591 C C . LYS A 1 77 ? -17.912 -6.604 16.449 1.00 85.38 77 LYS A C 1
ATOM 593 O O . LYS A 1 77 ? -17.715 -7.003 15.303 1.00 85.38 77 LYS A O 1
ATOM 598 N N . LYS A 1 78 ? -19.090 -6.140 16.867 1.00 87.50 78 LYS A N 1
ATOM 599 C CA . LYS A 1 78 ? -20.271 -6.007 16.006 1.00 87.50 78 LYS A CA 1
ATOM 600 C C . LYS A 1 78 ? -20.306 -4.697 15.225 1.00 87.50 78 LYS A C 1
ATOM 602 O O . LYS A 1 78 ? -21.116 -4.583 14.305 1.00 87.50 78 LYS A O 1
ATOM 607 N N . ALA A 1 79 ? -19.468 -3.724 15.576 1.00 87.25 79 ALA A N 1
ATOM 608 C CA . ALA A 1 79 ? -19.409 -2.450 14.881 1.00 87.25 79 ALA A CA 1
ATOM 609 C C . ALA A 1 79 ? -19.061 -2.650 13.396 1.00 87.25 79 ALA A C 1
ATOM 611 O O . ALA A 1 79 ? -18.190 -3.443 13.033 1.00 87.25 79 ALA A O 1
ATOM 612 N N . ALA A 1 80 ? -19.748 -1.920 12.514 1.00 85.69 80 ALA A N 1
ATOM 613 C CA . ALA A 1 80 ? -19.485 -1.986 11.076 1.00 85.69 80 ALA A CA 1
ATOM 614 C C . ALA A 1 80 ? -18.122 -1.365 10.711 1.00 85.69 80 ALA A C 1
ATOM 616 O O . ALA A 1 80 ? -17.400 -1.890 9.853 1.00 85.69 80 ALA A O 1
ATOM 617 N N . VAL A 1 81 ? -17.795 -0.259 11.383 1.00 83.75 81 VAL A N 1
ATOM 618 C CA . VAL A 1 81 ? -16.564 0.527 11.276 1.00 83.75 81 VAL A CA 1
ATOM 619 C C . VAL A 1 81 ? -16.285 1.166 12.636 1.00 83.75 81 VAL A C 1
ATOM 621 O O . VAL A 1 81 ? -17.221 1.463 13.380 1.00 83.75 81 VAL A O 1
ATOM 624 N N . VAL A 1 82 ? -15.012 1.375 12.951 1.00 84.00 82 VAL A N 1
ATOM 625 C CA . VAL A 1 82 ? -14.578 2.191 14.091 1.00 84.00 82 VAL A CA 1
ATOM 626 C C 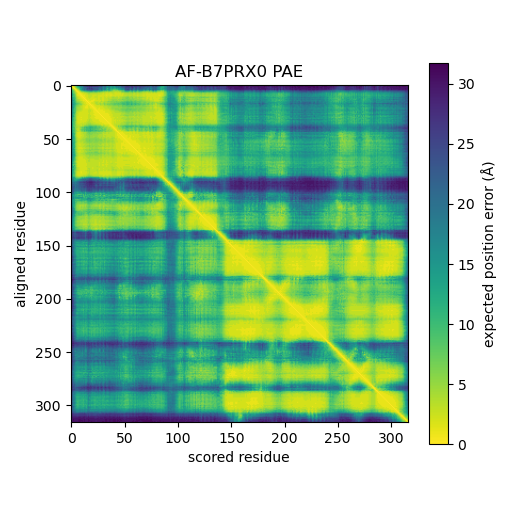. VAL A 1 82 ? -14.008 3.498 13.535 1.00 84.00 82 VAL A C 1
ATOM 628 O O . VAL A 1 82 ? -13.246 3.474 12.570 1.00 84.00 82 VAL A O 1
ATOM 631 N N . VAL A 1 83 ? -14.417 4.635 14.094 1.00 82.75 83 VAL A N 1
ATOM 632 C CA . VAL A 1 83 ? -13.929 5.963 13.695 1.00 82.75 83 VAL A CA 1
ATOM 633 C C . VAL A 1 83 ? -13.097 6.513 14.845 1.00 82.75 83 VAL A C 1
ATOM 635 O O . VAL A 1 83 ? -13.622 6.659 15.948 1.00 82.75 83 VAL A O 1
ATOM 638 N N . CYS A 1 84 ? -11.823 6.780 14.579 1.00 80.31 84 CYS A N 1
ATOM 639 C CA . CYS A 1 84 ? -10.891 7.406 15.507 1.00 80.31 84 CYS A CA 1
ATOM 640 C C . CYS A 1 84 ? -10.863 8.910 15.205 1.00 80.31 84 CYS A C 1
ATOM 642 O O . CYS A 1 84 ? -10.641 9.310 14.058 1.00 80.31 84 CYS A O 1
ATOM 644 N N . LEU A 1 85 ? -11.185 9.716 16.215 1.00 76.94 85 LEU A N 1
ATOM 645 C CA . LEU A 1 85 ? -11.152 11.175 16.154 1.00 76.94 85 LEU A CA 1
ATOM 646 C C . LEU A 1 85 ? -9.873 11.611 16.866 1.00 76.94 85 LEU A C 1
ATOM 648 O O . LEU A 1 85 ? -9.879 11.720 18.092 1.00 76.94 85 LEU A O 1
ATOM 652 N N . ASP A 1 86 ? -8.799 11.776 16.099 1.00 68.31 86 ASP A N 1
ATOM 653 C CA . ASP A 1 86 ? -7.468 12.043 16.631 1.00 68.31 86 ASP A CA 1
ATOM 654 C C . ASP A 1 86 ? -7.188 13.551 16.618 1.00 68.31 86 ASP A C 1
ATOM 656 O O . ASP A 1 86 ? -7.539 14.267 15.677 1.00 68.31 86 ASP A O 1
ATOM 660 N N . GLY A 1 87 ? -6.533 14.029 17.672 1.00 61.19 87 GLY A N 1
ATOM 661 C CA . GLY A 1 87 ? -6.056 15.399 17.803 1.00 61.19 87 GLY A CA 1
ATOM 662 C C . GLY A 1 87 ? -4.867 15.688 16.892 1.00 61.19 87 GLY A C 1
ATOM 663 O O . GLY A 1 87 ? -4.283 14.784 16.289 1.00 61.19 87 GLY A O 1
ATOM 664 N N . GLY A 1 88 ? -4.486 16.960 16.797 1.00 48.69 88 GLY A N 1
ATOM 665 C CA . GLY A 1 88 ? -3.279 17.380 16.099 1.00 48.69 88 GLY A CA 1
ATOM 666 C C . GLY A 1 88 ? -2.046 16.688 16.679 1.00 48.69 88 GLY A C 1
ATOM 667 O O . GLY A 1 88 ? -1.806 16.714 17.885 1.00 48.69 88 GLY A O 1
ATOM 668 N N . LEU A 1 89 ? -1.256 16.053 15.812 1.00 44.22 89 LEU A N 1
ATOM 669 C CA . LEU A 1 89 ? 0.005 15.431 16.201 1.00 44.22 89 LEU A CA 1
ATOM 670 C C . LEU A 1 89 ? 1.055 16.528 16.447 1.00 44.22 89 LEU A C 1
ATOM 672 O O . LEU A 1 89 ? 1.644 17.041 15.497 1.00 44.22 89 LEU A O 1
ATOM 676 N N . GLU A 1 90 ? 1.333 16.873 17.705 1.00 41.72 90 GLU A N 1
ATOM 677 C CA . GLU A 1 90 ? 2.613 17.498 18.060 1.00 41.72 90 GLU A CA 1
ATOM 678 C C . GLU A 1 90 ? 3.679 16.399 18.175 1.00 41.72 90 GLU A C 1
ATOM 680 O O . GLU A 1 90 ? 3.667 15.631 19.131 1.00 41.72 90 GLU A O 1
ATOM 685 N N . ASP A 1 91 ? 4.574 16.300 17.181 1.00 38.72 91 ASP A N 1
ATOM 686 C CA . ASP A 1 91 ? 5.857 15.561 17.184 1.00 38.72 91 ASP A CA 1
ATOM 687 C C . ASP A 1 91 ? 5.892 14.139 17.811 1.00 38.72 91 ASP A C 1
ATOM 689 O O . ASP A 1 91 ? 6.965 13.626 18.148 1.00 38.72 91 ASP A O 1
ATOM 693 N N . ALA A 1 92 ? 4.755 13.449 17.934 1.00 37.72 92 ALA A N 1
ATOM 694 C CA . ALA A 1 92 ? 4.654 12.111 18.509 1.00 37.72 92 ALA A CA 1
ATOM 695 C C . ALA A 1 92 ? 4.246 11.075 17.454 1.00 37.72 92 ALA A C 1
ATOM 697 O O . ALA A 1 92 ? 3.394 11.312 16.599 1.00 37.72 92 ALA A O 1
ATOM 698 N N . GLU A 1 93 ? 4.904 9.913 17.497 1.00 36.16 93 GLU A N 1
ATOM 699 C CA . GLU A 1 93 ? 4.716 8.848 16.513 1.00 36.16 93 GLU A CA 1
ATOM 700 C C . GLU A 1 93 ? 3.298 8.260 16.570 1.00 36.16 93 GLU A C 1
ATOM 702 O O . GLU A 1 93 ? 2.828 7.933 17.662 1.00 36.16 93 GLU A O 1
ATOM 707 N N . PRO A 1 94 ? 2.641 8.052 15.413 1.00 40.75 94 PRO A N 1
ATOM 708 C CA . PRO A 1 94 ? 1.288 7.529 15.350 1.00 40.75 94 PRO A CA 1
ATOM 709 C C . PRO A 1 94 ? 1.340 6.013 15.526 1.00 40.75 94 PRO A C 1
ATOM 711 O O . PRO A 1 94 ? 1.341 5.245 14.564 1.00 40.75 94 PRO A O 1
ATOM 714 N N . PHE A 1 95 ? 1.413 5.560 16.766 1.00 40.72 95 PHE A N 1
ATOM 715 C CA . PHE A 1 95 ? 0.985 4.212 17.088 1.00 40.72 95 PHE A CA 1
ATOM 716 C C . PHE A 1 95 ? -0.396 4.349 17.704 1.00 40.72 95 PHE A C 1
ATOM 718 O O . PHE A 1 95 ? -0.494 4.996 18.736 1.00 40.72 95 PHE A O 1
ATOM 725 N N . GLU A 1 96 ? -1.434 3.756 17.100 1.00 42.34 96 GLU A N 1
ATOM 726 C CA . GLU A 1 96 ? -2.319 2.831 17.823 1.00 42.34 96 GLU A CA 1
ATOM 727 C C . GLU A 1 96 ? -3.560 2.322 17.059 1.00 42.34 96 GLU A C 1
ATOM 729 O O . GLU A 1 96 ? -4.105 2.947 16.157 1.00 42.34 96 GLU A O 1
ATOM 734 N N . VAL A 1 97 ? -4.002 1.162 17.570 1.00 37.59 97 VAL A N 1
ATOM 735 C CA . VAL A 1 97 ? -5.275 0.425 17.451 1.00 37.59 97 VAL A CA 1
ATOM 736 C C . VAL A 1 97 ? -5.502 -0.462 16.215 1.00 37.59 97 VAL A C 1
ATOM 738 O O . VAL A 1 97 ? -5.745 -0.003 15.115 1.00 37.59 97 VAL A O 1
ATOM 741 N N . ALA A 1 98 ? -5.578 -1.784 16.416 1.00 35.84 98 ALA A N 1
ATOM 742 C CA . ALA A 1 98 ? -5.907 -2.758 15.367 1.00 35.84 98 ALA A CA 1
ATOM 743 C C . ALA A 1 98 ? -7.343 -3.310 15.511 1.00 35.84 98 ALA A C 1
ATOM 745 O O . ALA A 1 98 ? -7.627 -4.089 16.420 1.00 35.84 98 ALA A O 1
ATOM 746 N N . TRP A 1 99 ? -8.244 -2.942 14.589 1.00 35.84 99 TRP A N 1
ATOM 747 C CA . TRP A 1 99 ? -9.582 -3.538 14.379 1.00 35.84 99 TRP A CA 1
ATOM 748 C C . TRP A 1 99 ? -9.901 -3.601 12.871 1.00 35.84 99 TRP A C 1
ATOM 750 O O . TRP A 1 99 ? -9.244 -2.919 12.085 1.00 35.84 99 TRP A O 1
ATOM 760 N N . PRO A 1 100 ? -10.875 -4.419 12.408 1.00 39.56 100 PRO A N 1
ATOM 761 C CA . PRO A 1 100 ? -10.887 -4.898 11.026 1.00 39.56 100 PRO A CA 1
ATOM 762 C C . PRO A 1 100 ? -11.059 -3.800 9.970 1.00 39.56 100 PRO A C 1
ATOM 764 O O . PRO A 1 100 ? -10.628 -4.010 8.839 1.00 39.56 100 PRO A O 1
ATOM 767 N N . ARG A 1 101 ? -11.661 -2.651 10.317 1.00 49.09 101 ARG A N 1
ATOM 768 C CA . ARG A 1 101 ? -11.794 -1.449 9.474 1.00 49.09 101 ARG A CA 1
ATOM 769 C C . ARG A 1 101 ? -11.906 -0.206 10.365 1.00 49.09 101 ARG A C 1
ATOM 771 O O . ARG A 1 101 ? -12.947 -0.010 10.995 1.00 49.09 101 ARG A O 1
ATOM 778 N N . GLN A 1 102 ? -10.864 0.613 10.405 1.00 59.72 102 GLN A N 1
ATOM 779 C CA . GLN A 1 102 ? -10.818 1.885 11.120 1.00 59.72 102 GLN A CA 1
ATOM 780 C C . GLN A 1 102 ? -10.629 3.049 10.153 1.00 59.72 102 GLN A C 1
ATOM 782 O O . GLN A 1 102 ? -9.897 2.916 9.174 1.00 59.72 102 GLN A O 1
ATOM 787 N N . ILE A 1 103 ? -11.282 4.173 10.438 1.00 61.81 103 ILE A N 1
ATOM 788 C CA . ILE A 1 103 ? -11.011 5.461 9.795 1.00 61.81 103 ILE A CA 1
ATOM 789 C C . ILE A 1 103 ? -10.364 6.348 10.844 1.00 61.81 103 ILE A C 1
ATOM 791 O O . ILE A 1 103 ? -10.984 6.605 11.873 1.00 61.81 103 ILE A O 1
ATOM 795 N N . VAL A 1 104 ? -9.149 6.800 10.570 1.00 58.34 104 VAL A N 1
ATOM 796 C CA . VAL A 1 104 ? -8.455 7.803 11.375 1.00 58.34 104 VAL A CA 1
ATOM 797 C C . VAL A 1 104 ? -8.667 9.156 10.715 1.00 58.34 104 VAL A C 1
ATOM 799 O O . VAL A 1 104 ? -8.471 9.272 9.502 1.00 58.34 104 VAL A O 1
ATOM 802 N N . LEU A 1 105 ? -9.102 10.142 11.497 1.00 55.34 105 LEU A N 1
ATOM 803 C CA . LEU A 1 105 ? -9.256 11.537 11.091 1.00 55.34 105 LEU A CA 1
ATOM 804 C C . LEU A 1 105 ? -8.358 12.390 11.988 1.00 55.34 105 LEU A C 1
ATOM 806 O O . LEU A 1 105 ? -8.616 12.457 13.186 1.00 55.34 105 LEU A O 1
ATOM 810 N N . GLY A 1 106 ? -7.327 13.004 11.410 1.00 54.06 106 GLY A N 1
ATOM 811 C CA . GLY A 1 106 ? -6.480 13.975 12.100 1.00 54.06 106 GLY A CA 1
ATOM 812 C C . GLY A 1 106 ? -7.063 15.386 12.011 1.00 54.06 106 GLY A C 1
ATOM 813 O O . GLY A 1 106 ? -7.732 15.735 11.034 1.00 54.06 106 GLY A O 1
ATOM 814 N N . GLU A 1 107 ? -6.792 16.221 13.015 1.00 56.84 107 GLU A N 1
ATOM 815 C CA . GLU A 1 107 ? -7.198 17.638 13.023 1.00 56.84 107 GLU A CA 1
ATOM 816 C C . GLU A 1 107 ? -6.630 18.456 11.853 1.00 56.84 107 GLU A C 1
ATOM 818 O O . GLU A 1 107 ? -7.230 19.453 11.450 1.00 56.84 107 GLU A O 1
ATOM 823 N N . ASP A 1 108 ? -5.510 18.024 11.269 1.00 56.19 108 ASP A N 1
ATOM 824 C CA . ASP A 1 108 ? -4.888 18.630 10.086 1.00 56.19 108 ASP A CA 1
ATOM 825 C C . ASP A 1 108 ? -5.654 18.346 8.776 1.00 56.19 108 ASP A C 1
ATOM 827 O O . ASP A 1 108 ? -5.246 18.789 7.700 1.00 56.19 108 ASP A O 1
ATOM 831 N N . GLY A 1 109 ? -6.771 17.614 8.851 1.00 58.28 109 GLY A N 1
ATOM 832 C CA . GLY A 1 109 ? -7.549 17.164 7.699 1.00 58.28 109 GLY A CA 1
ATOM 833 C C . GLY A 1 109 ? -7.009 15.880 7.063 1.00 58.28 109 GLY A C 1
ATOM 834 O O . GLY A 1 109 ? -7.584 15.389 6.085 1.00 58.28 109 GLY A O 1
ATOM 835 N N . GLY A 1 110 ? -5.934 15.305 7.612 1.00 60.62 110 GLY A N 1
ATOM 836 C CA . GLY A 1 110 ? -5.423 14.001 7.225 1.00 60.62 110 GLY A CA 1
ATOM 837 C C . GLY A 1 110 ? -6.433 12.894 7.522 1.00 60.62 110 GLY A C 1
ATOM 838 O O . GLY A 1 110 ? -7.126 12.900 8.538 1.00 60.62 110 GLY A O 1
ATOM 839 N N . SER A 1 111 ? -6.531 11.907 6.629 1.00 67.19 111 SER A N 1
ATOM 840 C CA . SER A 1 111 ? -7.348 10.720 6.884 1.00 67.19 111 SER A CA 1
ATOM 841 C C . SER A 1 111 ? -6.702 9.443 6.366 1.00 67.19 111 SER A C 1
ATOM 843 O O . SER A 1 111 ? -6.037 9.431 5.325 1.00 67.19 111 SER A O 1
ATOM 845 N N . ALA A 1 112 ? -6.912 8.346 7.091 1.00 70.50 112 ALA A N 1
ATOM 846 C CA . ALA A 1 112 ? -6.384 7.036 6.736 1.00 70.50 112 ALA A CA 1
ATOM 847 C C . ALA A 1 112 ? -7.377 5.919 7.064 1.00 70.50 112 ALA A C 1
ATOM 849 O O . ALA A 1 112 ? -8.159 6.010 8.007 1.00 70.50 112 ALA A O 1
ATOM 850 N N . PHE A 1 113 ? -7.315 4.835 6.287 1.00 72.50 113 PHE A N 1
ATOM 851 C CA . PHE A 1 113 ? -7.968 3.580 6.641 1.00 72.50 113 PHE A CA 1
ATOM 852 C C . PHE A 1 113 ? -6.934 2.618 7.216 1.00 72.50 113 PHE A C 1
ATOM 854 O O . PHE A 1 113 ? -6.010 2.221 6.505 1.00 72.50 113 PHE A O 1
ATOM 861 N N . LEU A 1 114 ? -7.135 2.189 8.457 1.00 71.56 114 LEU A N 1
ATOM 862 C CA . LEU A 1 114 ? -6.388 1.090 9.060 1.00 71.56 114 LEU A CA 1
ATOM 863 C C . LEU A 1 114 ? -7.253 -0.175 9.032 1.00 71.56 114 LEU A C 1
ATOM 865 O O . LEU A 1 114 ? -8.469 -0.118 9.216 1.00 71.56 114 LEU A O 1
ATOM 869 N N . PHE A 1 115 ? -6.662 -1.325 8.724 1.00 70.94 115 PHE A N 1
ATOM 870 C CA . PHE A 1 115 ? -7.411 -2.573 8.589 1.00 70.94 115 PHE A CA 1
ATOM 871 C C . PHE A 1 115 ? -6.582 -3.784 9.009 1.00 70.94 115 PHE A C 1
ATOM 873 O O . PHE A 1 115 ? -5.358 -3.792 8.891 1.00 70.94 115 PHE A O 1
ATOM 880 N N . ASP A 1 116 ? -7.270 -4.828 9.468 1.00 75.44 116 ASP A N 1
ATOM 881 C CA . ASP A 1 116 ? -6.653 -6.113 9.797 1.00 75.44 116 ASP A CA 1
ATOM 882 C C . ASP A 1 116 ? -6.484 -6.955 8.517 1.00 75.44 116 ASP A C 1
ATOM 884 O O . ASP A 1 116 ? -7.456 -7.329 7.853 1.00 75.44 116 ASP A O 1
ATOM 888 N N . HIS A 1 117 ? -5.237 -7.279 8.170 1.00 77.56 117 HIS A N 1
ATOM 889 C CA . HIS A 1 117 ? -4.891 -8.036 6.956 1.00 77.56 117 HIS A CA 1
ATOM 890 C C . HIS A 1 117 ? -5.386 -9.491 6.943 1.00 77.56 117 HIS A C 1
ATOM 892 O O . HIS A 1 117 ? -5.388 -10.161 5.901 1.00 77.56 117 HIS A O 1
ATOM 898 N N . THR A 1 118 ? -5.840 -10.009 8.087 1.00 77.56 118 THR A N 1
ATOM 899 C CA . THR A 1 118 ? -6.438 -11.345 8.179 1.00 77.56 118 THR A CA 1
ATOM 900 C C . THR A 1 118 ? -7.722 -11.410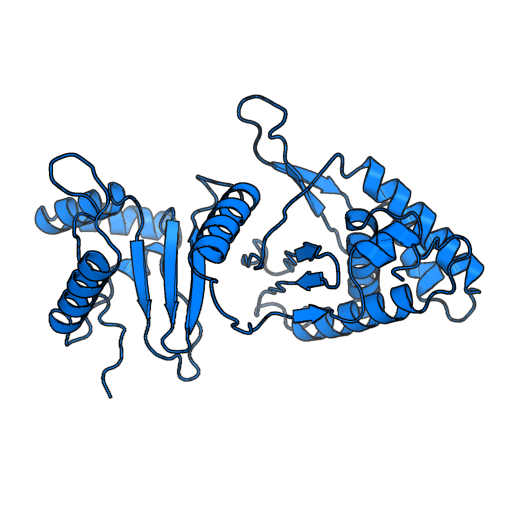 7.356 1.00 77.56 118 THR A C 1
ATOM 902 O O . THR A 1 118 ? -7.964 -12.413 6.679 1.00 77.56 118 THR A O 1
ATOM 905 N N . VAL A 1 119 ? -8.529 -10.340 7.375 1.00 70.94 119 VAL A N 1
ATOM 906 C CA . VAL A 1 119 ? -9.887 -10.330 6.807 1.00 70.94 119 VAL A CA 1
ATOM 907 C C . VAL A 1 119 ? -9.966 -9.795 5.380 1.00 70.94 119 VAL A C 1
ATOM 909 O O . VAL A 1 119 ? -10.858 -10.199 4.631 1.00 70.94 119 VAL A O 1
ATOM 912 N N . CYS A 1 120 ? -9.061 -8.906 4.974 1.00 73.88 120 CYS A N 1
ATOM 913 C CA . CYS A 1 120 ? -9.068 -8.339 3.630 1.00 73.88 120 CYS A CA 1
ATOM 914 C C . CYS A 1 120 ? -7.664 -7.981 3.141 1.00 73.88 120 CYS A C 1
ATOM 916 O O . CYS A 1 120 ? -6.786 -7.630 3.917 1.00 73.88 120 CYS A O 1
ATOM 918 N N . ASP A 1 121 ? -7.471 -8.053 1.823 1.00 77.25 121 ASP A N 1
ATOM 919 C CA . ASP A 1 121 ? -6.231 -7.623 1.178 1.00 77.25 121 ASP A CA 1
ATOM 920 C C . ASP A 1 121 ? -6.289 -6.123 0.845 1.00 77.25 121 ASP A C 1
ATOM 922 O O . ASP A 1 121 ? -7.361 -5.585 0.537 1.00 77.25 121 ASP A O 1
ATOM 926 N N . GLY A 1 122 ? -5.127 -5.465 0.745 1.00 70.31 122 GLY A N 1
ATOM 927 C CA . GLY A 1 122 ? -5.030 -4.039 0.388 1.00 70.31 122 GLY A CA 1
ATOM 928 C C . GLY A 1 122 ? -5.727 -3.673 -0.932 1.00 70.31 122 GLY A C 1
ATOM 929 O O . GLY A 1 122 ? -6.225 -2.566 -1.109 1.00 70.31 122 GLY A O 1
ATOM 930 N N . THR A 1 123 ? -5.877 -4.636 -1.843 1.00 70.69 123 THR A N 1
ATOM 931 C CA . THR A 1 123 ? -6.606 -4.470 -3.109 1.00 70.69 123 THR A CA 1
ATOM 932 C C . THR A 1 123 ? -8.128 -4.266 -2.933 1.00 70.69 123 THR A C 1
ATOM 934 O O . THR A 1 123 ? -8.786 -3.734 -3.830 1.00 70.69 123 THR A O 1
ATOM 937 N N . VAL A 1 124 ? -8.726 -4.743 -1.835 1.00 76.31 124 VAL A N 1
ATOM 938 C CA . VAL A 1 124 ? -10.130 -4.481 -1.464 1.00 76.31 124 VAL A CA 1
ATOM 939 C C . VAL A 1 124 ? -10.227 -3.104 -0.822 1.00 76.31 124 VAL A C 1
ATOM 941 O O . VAL A 1 124 ? -11.064 -2.301 -1.232 1.00 76.31 124 VAL A O 1
ATOM 944 N N . MET A 1 125 ? -9.324 -2.814 0.115 1.00 78.31 125 MET A N 1
ATOM 945 C CA . MET A 1 125 ? -9.300 -1.542 0.835 1.00 78.31 125 MET A CA 1
ATOM 946 C C . MET A 1 125 ? -9.056 -0.360 -0.097 1.00 78.31 125 MET A C 1
ATOM 948 O O . MET A 1 125 ? -9.806 0.602 -0.036 1.00 78.31 125 MET A O 1
ATOM 952 N N . ALA A 1 126 ? -8.154 -0.484 -1.072 1.00 70.69 126 ALA A N 1
ATOM 953 C CA . ALA A 1 126 ? -7.944 0.517 -2.117 1.00 70.69 126 ALA A CA 1
ATOM 954 C C . ALA A 1 126 ? -9.240 0.931 -2.840 1.00 70.69 126 ALA A C 1
ATOM 956 O O . ALA A 1 126 ? -9.436 2.107 -3.141 1.00 70.69 126 ALA A O 1
ATOM 957 N N . ARG A 1 127 ? -10.157 -0.015 -3.100 1.00 71.62 127 ARG A N 1
ATOM 958 C CA . ARG A 1 127 ? -11.449 0.290 -3.740 1.00 71.62 127 ARG A CA 1
ATOM 959 C C . ARG A 1 127 ? -12.399 1.014 -2.797 1.00 71.62 127 ARG A C 1
ATOM 961 O O . ARG A 1 127 ? -13.073 1.938 -3.237 1.00 71.62 127 ARG A O 1
ATOM 968 N N . ILE A 1 128 ? -12.447 0.595 -1.532 1.00 76.88 128 ILE A N 1
ATOM 969 C CA . ILE A 1 128 ? -13.252 1.256 -0.497 1.00 76.88 128 ILE A CA 1
ATOM 970 C C . ILE A 1 128 ? -12.753 2.689 -0.312 1.00 76.88 128 ILE A C 1
ATOM 972 O O . ILE A 1 128 ? -13.535 3.621 -0.451 1.00 76.88 128 ILE A O 1
ATOM 976 N N . THR A 1 129 ? -11.445 2.871 -0.122 1.00 73.38 129 THR A N 1
ATOM 977 C CA . THR A 1 129 ? -10.809 4.185 0.007 1.00 73.38 129 THR A CA 1
ATOM 978 C C . THR A 1 129 ? -11.080 5.059 -1.212 1.00 73.38 129 THR A C 1
ATOM 980 O O . THR A 1 129 ? -11.473 6.204 -1.043 1.00 73.38 129 THR A O 1
ATOM 983 N N . SER A 1 130 ? -10.959 4.527 -2.434 1.00 67.12 130 SER A N 1
ATOM 984 C CA . SER A 1 130 ? -11.278 5.289 -3.655 1.00 67.12 130 SER A CA 1
ATOM 985 C C . SER A 1 130 ? -12.744 5.710 -3.715 1.00 67.12 130 SER A C 1
ATOM 987 O O . SER A 1 130 ? -13.051 6.819 -4.134 1.00 67.12 130 SER A O 1
ATOM 989 N N . HIS A 1 131 ? -13.663 4.833 -3.308 1.00 70.44 131 HIS A N 1
ATOM 990 C CA . HIS A 1 131 ? -15.088 5.145 -3.294 1.00 70.44 131 HIS A CA 1
ATOM 991 C C . HIS A 1 131 ? -15.416 6.234 -2.268 1.00 70.44 131 HIS A C 1
ATOM 993 O O . HIS A 1 131 ? -16.065 7.213 -2.622 1.00 70.44 131 HIS A O 1
ATOM 999 N N . CYS A 1 132 ? -14.922 6.096 -1.034 1.00 72.50 132 CYS A N 1
ATOM 1000 C CA . CYS A 1 132 ? -15.073 7.107 0.012 1.00 72.50 132 CYS A CA 1
ATOM 1001 C C . CYS A 1 132 ? -14.442 8.439 -0.403 1.00 72.50 132 CYS A C 1
ATOM 1003 O O . CYS A 1 132 ? -15.042 9.488 -0.205 1.00 72.50 132 CYS A O 1
ATOM 1005 N N . TYR A 1 133 ? -13.268 8.391 -1.034 1.00 64.75 133 TYR A N 1
ATOM 1006 C CA . TYR A 1 133 ? -12.592 9.572 -1.550 1.00 64.75 133 TYR A CA 1
ATOM 1007 C C . TYR A 1 133 ? -13.430 10.294 -2.605 1.00 64.75 133 TYR A C 1
ATOM 1009 O O . TYR A 1 133 ? -13.710 11.474 -2.441 1.00 64.75 133 TYR A O 1
ATOM 1017 N N . ASN A 1 134 ? -13.895 9.581 -3.635 1.00 63.91 134 ASN A N 1
ATOM 1018 C CA . ASN A 1 134 ? -14.731 10.155 -4.694 1.00 63.91 134 ASN A CA 1
ATOM 1019 C C . ASN A 1 134 ? -16.070 10.684 -4.170 1.00 63.91 134 ASN A C 1
ATOM 1021 O O . ASN A 1 134 ? -16.617 11.620 -4.739 1.00 63.91 134 ASN A O 1
ATOM 1025 N N . TYR A 1 135 ? -16.610 10.067 -3.117 1.00 66.62 135 TYR A N 1
ATOM 1026 C CA . TYR A 1 135 ? -17.811 10.551 -2.445 1.00 66.62 135 TYR A CA 1
ATOM 1027 C C . TYR A 1 135 ? -17.543 11.868 -1.695 1.00 66.62 135 TYR A C 1
ATOM 1029 O O . TYR A 1 135 ? -18.372 12.767 -1.738 1.00 66.62 135 TYR A O 1
ATOM 1037 N N . ALA A 1 136 ? -16.381 11.993 -1.045 1.00 62.03 136 ALA A N 1
ATOM 1038 C CA . ALA A 1 136 ? -16.007 13.173 -0.265 1.00 62.03 136 ALA A CA 1
ATOM 1039 C C . ALA A 1 136 ? -15.452 14.343 -1.107 1.00 62.03 136 ALA A C 1
ATOM 1041 O O . ALA A 1 136 ? -15.587 15.493 -0.706 1.00 62.03 136 ALA A O 1
ATOM 1042 N N . HIS A 1 137 ? -14.818 14.076 -2.254 1.00 55.16 137 HIS A N 1
ATOM 1043 C CA . HIS A 1 137 ? -14.048 15.068 -3.020 1.00 55.16 137 HIS A CA 1
ATOM 1044 C C . HIS A 1 137 ? -14.851 15.783 -4.105 1.00 55.16 137 HIS A C 1
ATOM 1046 O O . HIS A 1 137 ? -14.529 15.726 -5.291 1.00 55.16 137 HIS A O 1
ATOM 1052 N N . SER A 1 138 ? -15.869 16.534 -3.687 1.00 50.94 138 SER A N 1
ATOM 1053 C CA . SER A 1 138 ? -16.405 17.613 -4.519 1.00 50.94 138 SER A CA 1
ATOM 1054 C C . SER A 1 138 ? -15.523 18.871 -4.541 1.00 50.94 138 SER A C 1
ATOM 1056 O O . SER A 1 138 ? -15.874 19.781 -5.277 1.00 50.94 138 SER A O 1
ATOM 1058 N N . ASP A 1 139 ? -14.411 18.939 -3.792 1.00 37.75 139 ASP A N 1
ATOM 1059 C CA . ASP A 1 139 ? -13.400 20.004 -3.904 1.00 37.75 139 ASP A CA 1
ATOM 1060 C C . ASP A 1 139 ? -12.001 19.567 -3.408 1.00 37.75 139 ASP A C 1
ATOM 1062 O O . ASP A 1 139 ? -11.842 18.575 -2.696 1.00 37.75 139 ASP A O 1
ATOM 1066 N N . ASP A 1 140 ? -11.004 20.319 -3.877 1.00 39.88 140 ASP A N 1
ATOM 1067 C CA . ASP A 1 140 ? -9.555 20.076 -3.963 1.00 39.88 140 ASP A CA 1
ATOM 1068 C C . ASP A 1 140 ? -8.833 20.006 -2.596 1.00 39.88 140 ASP A C 1
ATOM 1070 O O . ASP A 1 140 ? -8.943 20.921 -1.780 1.00 39.88 140 ASP A O 1
ATOM 1074 N N . THR A 1 141 ? -8.074 18.936 -2.320 1.00 32.72 141 THR A N 1
ATOM 1075 C CA . THR A 1 141 ? -7.199 18.846 -1.127 1.00 32.72 141 THR A CA 1
ATOM 1076 C C . THR A 1 141 ? -5.904 18.080 -1.423 1.00 32.72 141 THR A C 1
ATOM 1078 O O . THR A 1 141 ? -5.927 16.948 -1.921 1.00 32.72 141 THR A O 1
ATOM 1081 N N . ASP A 1 142 ? -4.771 18.705 -1.091 1.00 30.73 142 ASP A N 1
ATOM 1082 C CA . ASP A 1 142 ? -3.409 18.176 -1.244 1.00 30.73 142 ASP A CA 1
ATOM 1083 C C . ASP A 1 142 ? -3.013 17.213 -0.110 1.00 30.73 142 ASP A C 1
ATOM 1085 O O . ASP A 1 142 ? -3.558 17.258 0.992 1.00 30.73 142 ASP A O 1
ATOM 1089 N N . ARG A 1 143 ? -2.053 16.316 -0.382 1.00 40.53 143 ARG A N 1
ATOM 1090 C CA . ARG A 1 143 ? -1.682 15.192 0.503 1.00 40.53 143 ARG A CA 1
ATOM 1091 C C . ARG A 1 143 ? -0.179 14.994 0.651 1.00 40.53 143 ARG A C 1
ATOM 1093 O O . ARG A 1 143 ? 0.578 15.146 -0.305 1.00 40.53 143 ARG A O 1
ATOM 1100 N N . LEU A 1 144 ? 0.221 14.492 1.819 1.00 35.31 144 LEU A N 1
ATOM 1101 C CA . LEU A 1 144 ? 1.578 14.038 2.122 1.00 35.31 144 LEU A CA 1
ATOM 1102 C C . LEU A 1 144 ? 1.774 12.548 1.789 1.00 35.31 144 LEU A C 1
ATOM 1104 O O . LEU A 1 144 ? 1.415 11.653 2.548 1.00 35.31 144 LEU A O 1
ATOM 1108 N N . TYR A 1 145 ? 2.406 12.306 0.644 1.00 60.16 145 TYR A N 1
ATOM 1109 C CA . TYR A 1 145 ? 3.032 11.049 0.228 1.00 60.16 145 TYR A CA 1
ATOM 1110 C C . TYR A 1 145 ? 4.290 11.396 -0.578 1.00 60.16 145 TYR A C 1
ATOM 1112 O O . TYR A 1 145 ? 4.384 12.504 -1.112 1.00 60.16 145 TYR A O 1
ATOM 1120 N N . TYR A 1 146 ? 5.243 10.467 -0.746 1.00 67.94 146 TYR A N 1
ATOM 1121 C CA . TYR A 1 146 ? 6.245 10.680 -1.793 1.00 67.94 146 TYR A CA 1
ATOM 1122 C C . TYR A 1 146 ? 5.576 10.466 -3.155 1.00 67.94 146 TYR A C 1
ATOM 1124 O O . TYR A 1 146 ? 5.361 9.332 -3.596 1.00 67.94 146 TYR A O 1
ATOM 1132 N N . GLN A 1 147 ? 5.206 11.577 -3.787 1.00 82.00 147 GLN A N 1
ATOM 1133 C CA . GLN A 1 147 ? 4.632 11.612 -5.121 1.00 82.00 147 GLN A CA 1
ATOM 1134 C C . GLN A 1 147 ? 5.708 12.008 -6.131 1.00 82.00 147 GLN A C 1
ATOM 1136 O O . GLN A 1 147 ? 6.202 13.133 -6.133 1.00 82.00 147 GLN A O 1
ATOM 1141 N N . PHE A 1 148 ? 6.030 11.089 -7.033 1.00 85.81 148 PHE A N 1
ATOM 1142 C CA . PHE A 1 148 ? 6.820 11.399 -8.215 1.00 85.81 148 PHE A CA 1
ATOM 1143 C C . PHE A 1 148 ? 5.879 11.919 -9.309 1.00 85.81 148 PHE A C 1
ATOM 1145 O O . PHE A 1 148 ? 5.077 11.151 -9.844 1.00 85.81 148 PHE A O 1
ATOM 1152 N N . SER A 1 149 ? 5.955 13.217 -9.613 1.00 87.75 149 SER A N 1
ATOM 1153 C CA . SER A 1 149 ? 5.000 13.924 -10.489 1.00 87.75 149 SER A CA 1
ATOM 1154 C C . SER A 1 149 ? 5.535 14.242 -11.888 1.00 87.75 149 SER A C 1
ATOM 1156 O O . SER A 1 149 ? 4.841 14.891 -12.663 1.00 87.75 149 SER A O 1
ATOM 1158 N N . ASN A 1 150 ? 6.757 13.823 -12.230 1.00 91.12 150 ASN A N 1
ATOM 1159 C CA . ASN A 1 150 ? 7.353 14.185 -13.522 1.00 91.12 150 ASN A CA 1
ATOM 1160 C C . ASN A 1 150 ? 6.656 13.465 -14.687 1.00 91.12 150 ASN A C 1
ATOM 1162 O O . ASN A 1 150 ? 6.567 14.008 -15.784 1.00 91.12 150 ASN A O 1
ATOM 1166 N N . TYR A 1 151 ? 6.195 12.233 -14.457 1.00 93.50 151 TYR A N 1
ATOM 1167 C CA . TYR A 1 151 ? 5.398 11.444 -15.392 1.00 93.50 151 TYR A CA 1
ATOM 1168 C C . TYR A 1 151 ? 4.697 10.288 -14.663 1.00 93.50 151 TYR A C 1
ATOM 1170 O O . TYR A 1 151 ? 5.049 9.928 -13.538 1.00 93.50 151 TYR A O 1
ATOM 1178 N N . GLY A 1 152 ? 3.735 9.651 -15.337 1.00 91.00 152 GLY A N 1
ATOM 1179 C CA . GLY A 1 152 ? 3.047 8.461 -14.834 1.00 91.00 152 GLY A CA 1
ATOM 1180 C C . GLY A 1 152 ? 2.880 7.362 -15.879 1.00 91.00 152 GLY A C 1
ATOM 1181 O O . GLY A 1 152 ? 3.625 7.251 -16.858 1.00 91.00 152 GLY A O 1
ATOM 1182 N N . LYS A 1 153 ? 1.860 6.516 -15.700 1.00 90.94 153 LYS A N 1
ATOM 1183 C CA . LYS A 1 153 ? 1.617 5.364 -16.585 1.00 90.94 153 LYS A CA 1
ATOM 1184 C C . LYS A 1 153 ? 1.313 5.748 -18.031 1.00 90.94 153 LYS A C 1
ATOM 1186 O O . LYS A 1 153 ? 1.452 4.878 -18.887 1.00 90.94 153 LYS A O 1
ATOM 1191 N N . LYS A 1 154 ? 0.863 6.978 -18.321 1.00 91.69 154 LYS A N 1
ATOM 1192 C CA . LYS A 1 154 ? 0.647 7.421 -19.710 1.00 91.69 154 LYS A CA 1
ATOM 1193 C C . LYS A 1 154 ? 1.962 7.441 -20.489 1.00 91.69 154 LYS A C 1
ATOM 1195 O O . LYS A 1 154 ? 2.018 6.839 -21.556 1.00 91.69 154 LYS A O 1
ATOM 1200 N N . PHE A 1 155 ? 3.016 8.016 -19.911 1.00 94.06 155 PHE A N 1
ATOM 1201 C CA . PHE A 1 155 ? 4.366 7.997 -20.478 1.00 94.06 155 PHE A CA 1
ATOM 1202 C C . PHE A 1 155 ? 4.913 6.571 -20.611 1.00 94.06 155 PHE A C 1
ATOM 1204 O O . PHE A 1 155 ? 5.345 6.149 -21.676 1.00 94.06 155 PHE A O 1
ATOM 1211 N N . VAL A 1 156 ? 4.822 5.759 -19.554 1.00 92.19 156 VAL A N 1
ATOM 1212 C CA . VAL A 1 156 ? 5.363 4.388 -19.624 1.00 92.19 156 VAL A CA 1
ATOM 1213 C C . VAL A 1 156 ? 4.672 3.564 -20.721 1.00 92.19 156 VAL A C 1
ATOM 1215 O O . VAL A 1 156 ? 5.309 2.770 -21.417 1.00 92.19 156 VAL A O 1
ATOM 1218 N N . LYS A 1 157 ? 3.363 3.778 -20.908 1.00 91.00 157 LYS A N 1
ATOM 1219 C CA . LYS A 1 157 ? 2.598 3.157 -21.991 1.00 91.00 157 LYS A CA 1
ATOM 1220 C C . LYS A 1 157 ? 2.942 3.721 -23.366 1.00 91.00 157 LYS A C 1
ATOM 1222 O O . LYS A 1 157 ? 2.973 2.926 -24.302 1.00 91.00 157 LYS A O 1
ATOM 1227 N N . SER A 1 158 ? 3.196 5.027 -23.505 1.00 91.88 158 SER A N 1
ATOM 1228 C CA . SER A 1 158 ? 3.605 5.606 -24.794 1.00 91.88 158 SER A CA 1
ATOM 1229 C C . SER A 1 158 ? 4.907 4.980 -25.280 1.00 91.88 158 SER A C 1
ATOM 1231 O O . SER A 1 158 ? 5.038 4.722 -26.469 1.00 91.88 158 SER A O 1
ATOM 1233 N N . CYS A 1 159 ? 5.799 4.612 -24.359 1.00 91.00 159 CYS A N 1
ATOM 1234 C CA . CYS A 1 159 ? 7.047 3.905 -24.643 1.00 91.00 159 CYS A CA 1
ATOM 1235 C C . CYS A 1 159 ? 6.900 2.369 -24.715 1.00 91.00 159 CYS A C 1
ATOM 1237 O O . CYS A 1 159 ? 7.894 1.641 -24.660 1.00 91.00 159 CYS A O 1
ATOM 1239 N N . ASN A 1 160 ? 5.668 1.859 -24.846 1.00 90.81 160 ASN A N 1
ATOM 1240 C CA . ASN A 1 160 ? 5.327 0.445 -25.042 1.00 90.81 160 ASN A CA 1
ATOM 1241 C C . ASN A 1 160 ? 5.827 -0.503 -23.929 1.00 90.81 160 ASN A C 1
ATOM 1243 O O . ASN A 1 160 ? 6.239 -1.639 -24.176 1.00 90.81 160 ASN A O 1
ATOM 1247 N N . MET A 1 161 ? 5.800 -0.043 -22.676 1.00 91.50 161 MET A N 1
ATOM 1248 C CA . MET A 1 161 ? 6.212 -0.827 -21.509 1.00 91.50 161 MET A CA 1
ATOM 1249 C C . MET A 1 161 ? 5.064 -1.045 -20.518 1.00 91.50 161 MET A C 1
ATOM 1251 O O . MET A 1 161 ? 4.082 -0.305 -20.473 1.00 91.50 161 MET A O 1
ATOM 1255 N N . SER A 1 162 ? 5.175 -2.104 -19.707 1.00 90.75 162 SER A N 1
ATOM 1256 C CA . SER A 1 162 ? 4.244 -2.344 -18.598 1.00 90.75 162 SER A CA 1
ATOM 1257 C C . SER A 1 162 ? 4.537 -1.357 -17.465 1.00 90.75 162 SER A C 1
ATOM 1259 O O . SER A 1 162 ? 5.653 -1.414 -16.949 1.00 90.75 162 SER A O 1
ATOM 1261 N N . PRO A 1 163 ? 3.576 -0.521 -17.020 1.00 91.38 163 PRO A N 1
ATOM 1262 C CA . PRO A 1 163 ? 3.783 0.382 -15.884 1.00 91.38 163 PRO A CA 1
ATOM 1263 C C . PRO A 1 163 ? 4.256 -0.347 -14.625 1.00 91.38 163 PRO A C 1
ATOM 1265 O O . PRO A 1 163 ? 5.180 0.100 -13.959 1.00 91.38 163 PRO A O 1
ATOM 1268 N N . GLU A 1 164 ? 3.676 -1.517 -14.362 1.00 87.00 164 GLU A N 1
ATOM 1269 C CA . GLU A 1 164 ? 4.033 -2.371 -13.231 1.00 87.00 164 GLU A CA 1
ATOM 1270 C C . GLU A 1 164 ? 5.483 -2.865 -13.321 1.00 87.00 164 GLU A C 1
ATOM 1272 O O . GLU A 1 164 ? 6.274 -2.692 -12.399 1.00 87.00 164 GLU A O 1
ATOM 1277 N N . GLY A 1 165 ? 5.865 -3.425 -14.474 1.00 89.50 165 GLY A N 1
ATOM 1278 C CA . GLY A 1 165 ? 7.231 -3.905 -14.680 1.00 89.50 165 GLY A CA 1
ATOM 1279 C C . GLY A 1 165 ? 8.254 -2.768 -14.641 1.00 89.50 165 GLY A C 1
ATOM 1280 O O . GLY A 1 165 ? 9.360 -2.961 -14.153 1.00 89.50 165 GLY A O 1
ATOM 1281 N 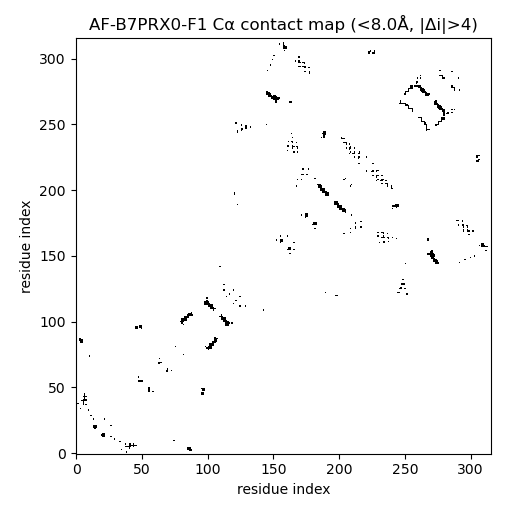N . TYR A 1 166 ? 7.880 -1.582 -15.120 1.00 93.00 166 TYR A N 1
ATOM 1282 C CA . TYR A 1 166 ? 8.727 -0.394 -15.117 1.00 93.00 166 TYR A CA 1
ATOM 1283 C C . TYR A 1 166 ? 9.017 0.104 -13.699 1.00 93.00 166 TYR A C 1
ATOM 1285 O O . TYR A 1 166 ? 10.179 0.275 -13.338 1.00 93.00 166 TYR A O 1
ATOM 1293 N N . VAL A 1 167 ? 7.979 0.268 -12.871 1.00 91.19 167 VAL A N 1
ATOM 1294 C CA . VAL A 1 167 ? 8.131 0.694 -11.471 1.00 91.19 167 VAL A CA 1
ATOM 1295 C C . VAL A 1 167 ? 8.934 -0.334 -10.669 1.00 91.19 167 VAL A C 1
ATOM 1297 O O . VAL A 1 167 ? 9.836 0.041 -9.924 1.00 91.19 167 VAL A O 1
ATOM 1300 N N . GLN A 1 168 ? 8.702 -1.630 -10.894 1.00 88.88 168 GLN A N 1
ATOM 1301 C CA . GLN A 1 168 ? 9.506 -2.699 -10.292 1.00 88.88 168 GLN A CA 1
ATOM 1302 C C . GLN A 1 168 ? 10.993 -2.602 -10.668 1.00 88.88 168 GLN A C 1
ATOM 1304 O O . GLN A 1 168 ? 11.861 -2.788 -9.817 1.00 88.88 168 GLN A O 1
ATOM 1309 N N . MET A 1 169 ? 11.322 -2.267 -11.920 1.00 93.75 169 MET A N 1
ATOM 1310 C CA . MET A 1 169 ? 12.718 -2.053 -12.323 1.00 93.75 169 MET A CA 1
ATOM 1311 C C . MET A 1 169 ? 13.314 -0.783 -11.713 1.00 93.75 169 MET A C 1
ATOM 1313 O O . MET A 1 169 ? 14.462 -0.815 -11.271 1.00 93.75 169 MET A O 1
ATOM 1317 N N . ALA A 1 170 ? 12.542 0.300 -11.593 1.00 93.56 170 ALA A N 1
ATOM 1318 C CA . ALA A 1 170 ? 12.980 1.495 -10.874 1.00 93.56 170 ALA A CA 1
ATOM 1319 C C . ALA A 1 170 ? 13.337 1.173 -9.409 1.00 93.56 170 ALA A C 1
ATOM 1321 O O . ALA A 1 170 ? 14.393 1.582 -8.927 1.00 93.56 170 ALA A O 1
ATOM 1322 N N . MET A 1 171 ? 12.520 0.358 -8.731 1.00 89.50 171 MET A N 1
ATOM 1323 C CA . MET A 1 171 ? 12.806 -0.121 -7.372 1.00 89.50 171 MET A CA 1
ATOM 1324 C C . MET A 1 171 ? 14.050 -1.003 -7.307 1.00 89.50 171 MET A C 1
ATOM 1326 O O . MET A 1 171 ? 14.886 -0.813 -6.427 1.00 89.50 171 MET A O 1
ATOM 1330 N N . GLN A 1 172 ? 14.206 -1.950 -8.235 1.00 89.00 172 GLN A N 1
ATOM 1331 C CA . GLN A 1 172 ? 15.394 -2.807 -8.301 1.00 89.00 172 GLN A CA 1
ATOM 1332 C C . GLN A 1 172 ? 16.677 -1.985 -8.481 1.00 89.00 172 GLN A C 1
ATOM 1334 O O . GLN A 1 172 ? 17.681 -2.270 -7.825 1.00 89.00 172 GLN A O 1
ATOM 1339 N N . LEU A 1 173 ? 16.641 -0.944 -9.321 1.00 91.38 173 LEU A N 1
ATOM 1340 C CA . LEU A 1 173 ? 17.770 -0.039 -9.521 1.00 91.38 173 LEU A CA 1
ATOM 1341 C C . LEU A 1 173 ? 18.058 0.795 -8.267 1.00 91.38 173 LEU A C 1
ATOM 1343 O O . LEU A 1 173 ? 19.217 0.911 -7.868 1.00 91.38 173 LEU A O 1
ATOM 1347 N N . ALA A 1 174 ? 17.020 1.333 -7.622 1.00 90.12 174 ALA A N 1
ATOM 1348 C CA . ALA A 1 174 ? 17.149 2.087 -6.378 1.00 90.12 174 ALA A CA 1
ATOM 1349 C C . ALA A 1 174 ? 17.817 1.241 -5.284 1.00 90.12 174 ALA A C 1
ATOM 1351 O O . ALA A 1 174 ? 18.855 1.620 -4.752 1.00 90.12 174 ALA A O 1
ATOM 1352 N N . VAL A 1 175 ? 17.291 0.040 -5.035 1.00 85.94 175 VAL A N 1
ATOM 1353 C CA . VAL A 1 175 ? 17.828 -0.937 -4.075 1.00 85.94 175 VAL A CA 1
ATOM 1354 C C . VAL A 1 175 ? 19.280 -1.307 -4.389 1.00 85.94 175 VAL A C 1
ATOM 1356 O O . VAL A 1 175 ? 20.124 -1.323 -3.489 1.00 85.94 175 VAL A O 1
ATOM 1359 N N . PHE A 1 176 ? 19.585 -1.580 -5.663 1.00 87.50 176 PHE A N 1
ATOM 1360 C CA . PHE A 1 176 ? 20.939 -1.913 -6.107 1.00 87.50 176 PHE A CA 1
ATOM 1361 C C . PHE A 1 176 ? 21.929 -0.781 -5.802 1.00 87.50 176 PHE A C 1
ATOM 1363 O O . PHE A 1 176 ? 23.015 -1.045 -5.290 1.00 87.50 176 PHE A O 1
ATOM 1370 N N . ARG A 1 177 ? 21.535 0.474 -6.039 1.00 87.06 177 ARG A N 1
ATOM 1371 C CA . ARG A 1 177 ? 22.356 1.663 -5.762 1.00 87.06 177 ARG A CA 1
ATOM 1372 C C . ARG A 1 177 ? 22.513 1.950 -4.276 1.00 87.06 177 ARG A C 1
ATOM 1374 O O . ARG A 1 177 ? 23.598 2.325 -3.844 1.00 87.06 177 ARG A O 1
ATOM 1381 N N . THR A 1 178 ? 21.455 1.774 -3.487 1.00 82.19 178 THR A N 1
ATOM 1382 C CA . THR A 1 178 ? 21.494 2.072 -2.050 1.00 82.19 178 THR A CA 1
ATOM 1383 C C . THR A 1 178 ? 22.401 1.103 -1.294 1.00 82.19 178 THR A C 1
ATOM 1385 O O . THR A 1 178 ? 23.075 1.508 -0.348 1.00 82.19 178 THR A O 1
ATOM 1388 N N . TRP A 1 179 ? 22.433 -0.172 -1.692 1.00 80.00 179 TRP A N 1
ATOM 1389 C CA . TRP A 1 179 ? 23.079 -1.220 -0.893 1.00 80.00 179 TRP A CA 1
ATOM 1390 C C . TRP A 1 179 ? 24.114 -2.066 -1.645 1.00 80.00 179 TRP A C 1
ATOM 1392 O O . TRP A 1 179 ? 24.658 -3.009 -1.072 1.00 80.00 179 TRP A O 1
ATOM 1402 N N . GLY A 1 180 ? 24.405 -1.757 -2.911 1.00 73.88 180 GLY A N 1
ATOM 1403 C CA . GLY A 1 180 ? 25.473 -2.397 -3.689 1.00 73.88 180 GLY A CA 1
ATOM 1404 C C . GLY A 1 180 ? 25.247 -3.883 -3.987 1.00 73.88 180 GLY A C 1
ATOM 1405 O O . GLY A 1 180 ? 26.178 -4.601 -4.352 1.00 73.88 180 GLY A O 1
ATOM 1406 N N . SER A 1 181 ? 24.030 -4.391 -3.790 1.00 72.00 181 SER A N 1
ATOM 1407 C CA . SER A 1 181 ? 23.667 -5.785 -4.037 1.00 72.00 181 SER A CA 1
ATOM 1408 C C . SER A 1 181 ? 22.186 -5.921 -4.352 1.00 72.00 181 SER A C 1
ATOM 1410 O O . SER A 1 181 ? 21.365 -5.093 -3.967 1.00 72.00 181 SER A O 1
ATOM 1412 N N . HIS A 1 182 ? 21.845 -6.994 -5.061 1.00 72.25 182 HIS A N 1
ATOM 1413 C CA . HIS A 1 182 ? 20.457 -7.333 -5.350 1.00 72.25 182 HIS A CA 1
ATOM 1414 C C . HIS A 1 182 ? 19.833 -7.948 -4.095 1.00 72.25 182 HIS A C 1
ATOM 1416 O O . HIS A 1 182 ? 20.311 -8.977 -3.616 1.00 72.25 182 HIS A O 1
ATOM 1422 N N . PHE A 1 183 ? 18.777 -7.332 -3.570 1.00 67.94 183 PHE A N 1
ATOM 1423 C CA . PHE A 1 183 ? 18.010 -7.872 -2.445 1.00 67.94 183 PHE A CA 1
ATOM 1424 C C . PHE A 1 183 ? 16.827 -8.676 -2.942 1.00 67.94 183 PHE A C 1
ATOM 1426 O O . PHE A 1 183 ? 16.237 -8.293 -3.946 1.00 67.94 183 PHE A O 1
ATOM 1433 N N . PHE A 1 184 ? 16.472 -9.738 -2.206 1.00 66.31 184 PHE A N 1
ATOM 1434 C CA . PHE A 1 184 ? 15.238 -10.493 -2.418 1.00 66.31 184 PHE A CA 1
ATOM 1435 C C . PHE A 1 184 ? 14.026 -9.548 -2.367 1.00 66.31 184 PHE A C 1
ATOM 1437 O O . PHE A 1 184 ? 13.829 -8.866 -1.365 1.00 66.31 184 PHE A O 1
ATOM 1444 N N . MET A 1 185 ? 13.248 -9.496 -3.448 1.00 72.44 185 MET A N 1
ATOM 1445 C CA . MET A 1 185 ? 12.082 -8.632 -3.605 1.00 72.44 185 MET A CA 1
A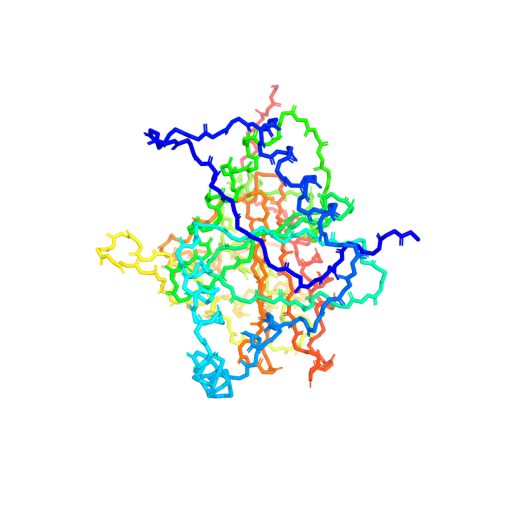TOM 1446 C C . MET A 1 185 ? 10.962 -9.456 -4.232 1.00 72.44 185 MET A C 1
ATOM 1448 O O . MET A 1 185 ? 11.178 -10.208 -5.187 1.00 72.44 185 MET A O 1
ATOM 1452 N N . PHE A 1 186 ? 9.770 -9.316 -3.670 1.00 73.00 186 PHE A N 1
ATOM 1453 C CA . PHE A 1 186 ? 8.558 -9.959 -4.144 1.00 73.00 186 PHE A CA 1
ATOM 1454 C C . PHE A 1 186 ? 7.508 -8.893 -4.448 1.00 73.00 186 PHE A C 1
ATOM 1456 O O . PHE A 1 186 ? 7.430 -7.871 -3.770 1.00 73.00 186 PHE A O 1
ATOM 1463 N N . GLY A 1 187 ? 6.718 -9.139 -5.486 1.00 73.56 187 GLY A N 1
ATOM 1464 C CA . GLY A 1 187 ? 5.485 -8.415 -5.755 1.00 73.56 187 GLY A CA 1
ATOM 1465 C C . GLY A 1 187 ? 4.281 -9.243 -5.314 1.00 73.56 187 GLY A C 1
ATOM 1466 O O . GLY A 1 187 ? 4.370 -10.465 -5.178 1.00 73.56 187 GLY A O 1
ATOM 1467 N N . ALA A 1 188 ? 3.150 -8.575 -5.111 1.00 74.38 188 ALA A N 1
ATOM 1468 C CA . ALA A 1 188 ? 1.880 -9.204 -4.767 1.00 74.38 188 ALA A CA 1
ATOM 1469 C C . ALA A 1 188 ? 0.928 -9.164 -5.971 1.00 74.38 188 ALA A C 1
ATOM 1471 O O . ALA A 1 188 ? 0.649 -8.096 -6.516 1.00 74.38 188 ALA A O 1
ATOM 1472 N N . ALA A 1 189 ? 0.404 -10.317 -6.382 1.00 74.31 189 ALA A N 1
ATOM 1473 C CA . ALA A 1 189 ? -0.589 -10.447 -7.444 1.00 74.31 189 ALA A CA 1
ATOM 1474 C C . ALA A 1 189 ? -1.936 -10.905 -6.874 1.00 74.31 189 ALA A C 1
ATOM 1476 O O . ALA A 1 189 ? -1.996 -11.728 -5.965 1.00 74.31 189 ALA A O 1
ATOM 1477 N N . SER A 1 190 ? -3.046 -10.391 -7.412 1.00 74.38 190 SER A N 1
ATOM 1478 C CA . SER A 1 190 ? -4.371 -10.798 -6.936 1.00 74.38 190 SER A CA 1
ATOM 1479 C C . SER A 1 190 ? -4.789 -12.128 -7.560 1.00 74.38 190 SER A C 1
ATOM 1481 O O . SER A 1 190 ? -4.931 -12.235 -8.778 1.00 74.38 190 SER A O 1
ATOM 1483 N N . ALA A 1 191 ? -5.093 -13.116 -6.718 1.00 75.81 191 ALA A N 1
ATOM 1484 C CA . ALA A 1 191 ? -5.614 -14.415 -7.137 1.00 75.81 191 ALA A CA 1
ATOM 1485 C C . ALA A 1 191 ? -7.150 -14.424 -7.283 1.00 75.81 191 ALA A C 1
ATOM 1487 O O . ALA A 1 191 ? -7.748 -15.478 -7.479 1.00 75.81 191 ALA A O 1
ATOM 1488 N N . ARG A 1 192 ? -7.813 -13.257 -7.250 1.00 75.62 192 ARG A N 1
ATOM 1489 C CA . ARG A 1 192 ? -9.286 -13.119 -7.255 1.00 75.62 192 ARG A CA 1
ATOM 1490 C C . ARG A 1 192 ? -10.001 -13.626 -8.515 1.00 75.62 192 ARG A C 1
ATOM 1492 O O . ARG A 1 192 ? -11.225 -13.597 -8.574 1.00 75.62 192 ARG A O 1
ATOM 1499 N N . LYS A 1 193 ? -9.261 -14.104 -9.520 1.00 74.56 193 LYS A N 1
ATOM 1500 C CA . LYS A 1 193 ? -9.822 -14.887 -10.634 1.00 74.56 193 LYS A CA 1
ATOM 1501 C C . LYS A 1 193 ? -10.297 -16.278 -10.197 1.00 74.56 193 LYS A C 1
ATOM 1503 O O . LYS A 1 193 ? -11.103 -16.880 -10.897 1.00 74.56 193 LYS A O 1
ATOM 1508 N N . PHE A 1 194 ? -9.802 -16.779 -9.068 1.00 71.75 194 PHE A N 1
ATOM 1509 C CA . PHE A 1 194 ? -10.182 -18.059 -8.486 1.00 71.75 194 PHE A CA 1
ATOM 1510 C C . PHE A 1 194 ? -11.159 -17.847 -7.325 1.00 71.75 194 PHE A C 1
ATOM 1512 O O . PHE A 1 194 ? -11.087 -16.841 -6.614 1.00 71.75 194 PHE A O 1
ATOM 1519 N N . LEU A 1 195 ? -12.071 -18.801 -7.117 1.00 68.25 195 LEU A N 1
ATOM 1520 C CA . LEU A 1 195 ? -12.995 -18.780 -5.982 1.00 68.25 195 LEU A CA 1
ATOM 1521 C C . LEU A 1 195 ? -12.200 -18.736 -4.666 1.00 68.25 195 LEU A C 1
ATOM 1523 O O . LEU A 1 195 ? -11.331 -19.574 -4.447 1.00 68.25 195 LEU A O 1
ATOM 1527 N N . HIS A 1 196 ? -12.491 -17.743 -3.819 1.00 77.31 196 HIS A N 1
ATOM 1528 C CA . HIS A 1 196 ? -11.764 -17.442 -2.572 1.00 77.31 196 HIS A CA 1
ATOM 1529 C C . HIS A 1 196 ? -10.271 -17.102 -2.742 1.00 77.31 196 HIS A C 1
ATOM 1531 O O . HIS A 1 196 ? -9.532 -17.066 -1.760 1.00 77.31 196 HIS A O 1
ATOM 1537 N N . GLY A 1 197 ? -9.815 -16.822 -3.967 1.00 71.44 197 GLY A N 1
ATOM 1538 C CA . GLY A 1 197 ? -8.435 -16.427 -4.218 1.00 71.44 197 GLY A CA 1
ATOM 1539 C C . GLY A 1 197 ? -8.088 -15.101 -3.533 1.00 71.44 197 GLY A C 1
ATOM 1540 O O . GLY A 1 197 ? -8.766 -14.094 -3.740 1.00 71.44 197 GLY A O 1
ATOM 1541 N N . ARG A 1 198 ? -7.019 -15.120 -2.731 1.00 74.50 198 ARG A N 1
ATOM 1542 C CA . ARG A 1 198 ? -6.447 -13.980 -1.996 1.00 74.50 198 ARG A CA 1
ATOM 1543 C C . ARG A 1 198 ? -5.354 -13.296 -2.838 1.00 74.50 198 ARG A C 1
ATOM 1545 O O . ARG A 1 198 ? -5.624 -12.708 -3.894 1.00 74.50 198 ARG A O 1
ATOM 1552 N N . VAL A 1 199 ? -4.105 -13.443 -2.406 1.00 74.56 199 VAL A N 1
ATOM 1553 C CA . VAL A 1 199 ? -2.891 -12.872 -2.982 1.00 74.56 199 VAL A CA 1
ATOM 1554 C C . VAL A 1 199 ? -1.898 -14.002 -3.220 1.00 74.56 199 VAL A C 1
ATOM 1556 O O . VAL A 1 199 ? -1.787 -14.907 -2.400 1.00 74.56 199 VAL A O 1
ATOM 1559 N N . GLU A 1 200 ? -1.188 -13.931 -4.339 1.00 75.69 200 GLU A N 1
ATOM 1560 C CA . GLU A 1 200 ? -0.031 -14.767 -4.640 1.00 75.69 200 GLU A CA 1
AT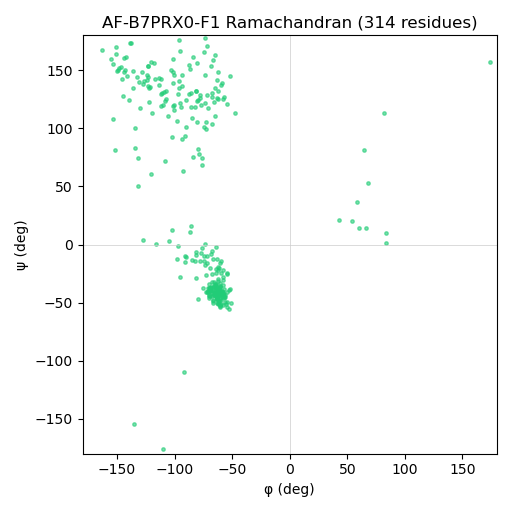OM 1561 C C . GLU A 1 200 ? 1.217 -13.885 -4.701 1.00 75.69 200 GLU A C 1
ATOM 1563 O O . GLU A 1 200 ? 1.154 -12.747 -5.180 1.00 75.69 200 GLU A O 1
ATOM 1568 N N . LEU A 1 201 ? 2.350 -14.400 -4.230 1.00 75.50 201 LEU A N 1
ATOM 1569 C CA . LEU A 1 201 ? 3.621 -13.687 -4.315 1.00 75.50 201 LEU A CA 1
ATOM 1570 C C . LEU A 1 201 ? 4.372 -14.108 -5.575 1.00 75.50 201 LEU A C 1
ATOM 1572 O O . LEU A 1 201 ? 4.477 -15.291 -5.893 1.00 75.50 201 LEU A O 1
ATOM 1576 N N . TYR A 1 202 ? 4.952 -13.142 -6.281 1.00 77.19 202 TYR A N 1
ATOM 1577 C CA . TYR A 1 202 ? 5.831 -13.419 -7.413 1.00 77.19 202 TYR A CA 1
ATOM 1578 C C . TYR A 1 202 ? 7.192 -12.768 -7.218 1.00 77.19 202 TYR A C 1
ATOM 1580 O O . TYR A 1 202 ? 7.321 -11.681 -6.657 1.00 77.19 202 TYR A O 1
ATOM 1588 N N . ASN A 1 203 ? 8.232 -13.438 -7.707 1.00 77.62 203 ASN A N 1
ATOM 1589 C CA . ASN A 1 203 ? 9.587 -12.916 -7.635 1.00 77.62 203 ASN A CA 1
ATOM 1590 C C . ASN A 1 203 ? 9.794 -11.846 -8.715 1.00 77.62 203 ASN A C 1
ATOM 1592 O O . ASN A 1 203 ? 9.567 -12.095 -9.906 1.00 77.62 203 ASN A O 1
ATOM 1596 N N . THR A 1 204 ? 10.239 -10.663 -8.297 1.00 79.06 204 THR A N 1
ATOM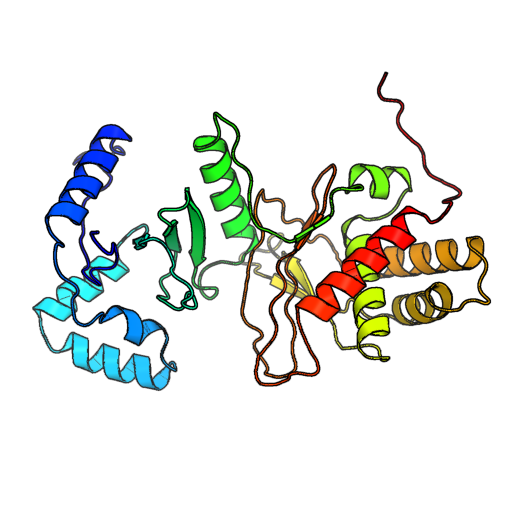 1597 C CA . THR A 1 204 ? 10.563 -9.554 -9.208 1.00 79.06 204 THR A CA 1
ATOM 1598 C C . THR A 1 204 ? 12.027 -9.602 -9.651 1.00 79.06 204 THR A C 1
ATOM 1600 O O . THR A 1 204 ? 12.416 -8.939 -10.612 1.00 79.06 204 THR A O 1
ATOM 1603 N N . ILE A 1 205 ? 12.840 -10.455 -9.018 1.00 84.25 205 ILE A N 1
ATOM 1604 C CA . ILE A 1 205 ? 14.229 -10.691 -9.396 1.00 84.25 205 ILE A CA 1
ATOM 1605 C C . ILE A 1 205 ? 14.313 -11.774 -10.456 1.00 84.25 205 ILE A C 1
ATOM 1607 O O . ILE A 1 205 ? 13.837 -12.898 -10.297 1.00 84.25 205 ILE A O 1
ATOM 1611 N N . SER A 1 206 ? 15.029 -11.440 -11.516 1.00 87.38 206 SER A N 1
ATOM 1612 C CA . SER A 1 206 ? 15.362 -12.322 -12.622 1.00 87.38 206 SER A CA 1
ATOM 1613 C C . SER A 1 206 ? 16.814 -12.090 -13.042 1.00 87.38 206 SER A C 1
ATOM 1615 O O . SER A 1 206 ? 17.502 -11.213 -12.514 1.00 87.38 206 SER A O 1
ATOM 1617 N N . GLU A 1 207 ? 17.335 -12.898 -13.959 1.00 90.50 207 GLU A N 1
ATOM 1618 C CA . GLU A 1 207 ? 18.653 -12.624 -14.540 1.00 90.50 207 GLU A CA 1
ATOM 1619 C C . GLU A 1 207 ? 18.639 -11.316 -15.345 1.00 90.50 207 GLU A C 1
ATOM 1621 O O . GLU A 1 207 ? 19.594 -10.538 -15.308 1.00 90.50 207 GLU A O 1
ATOM 1626 N N . GLU A 1 208 ? 17.510 -11.028 -15.986 1.00 94.31 208 GLU A N 1
ATOM 1627 C CA . GLU A 1 208 ? 17.254 -9.818 -16.747 1.00 94.31 208 GLU A CA 1
ATOM 1628 C C . GLU A 1 208 ? 17.222 -8.586 -15.846 1.00 94.31 208 GLU A C 1
ATOM 1630 O O . GLU A 1 208 ? 17.854 -7.592 -16.190 1.00 94.31 208 GLU A O 1
ATOM 1635 N N . SER A 1 209 ? 16.574 -8.649 -14.674 1.00 90.94 209 SER A N 1
ATOM 1636 C CA . SER A 1 209 ? 16.579 -7.521 -13.731 1.00 90.94 209 SER A CA 1
ATOM 1637 C C . SER A 1 209 ? 17.980 -7.245 -13.181 1.00 90.94 209 SER A C 1
ATOM 1639 O O . SER A 1 209 ? 18.389 -6.089 -13.094 1.00 90.94 209 SER A O 1
ATOM 1641 N N . ARG A 1 210 ? 18.768 -8.294 -12.895 1.00 91.69 210 ARG A N 1
ATOM 1642 C CA . ARG A 1 210 ? 20.166 -8.130 -12.459 1.00 91.69 210 ARG A CA 1
ATOM 1643 C C . ARG A 1 210 ? 21.050 -7.539 -13.549 1.00 91.69 210 ARG A C 1
ATOM 1645 O O . ARG A 1 210 ? 21.903 -6.693 -13.279 1.00 91.69 210 ARG A O 1
ATOM 1652 N N . THR A 1 211 ? 20.865 -8.008 -14.778 1.00 94.56 211 THR A N 1
ATOM 1653 C CA . THR A 1 211 ? 21.578 -7.489 -15.946 1.00 94.56 211 THR A CA 1
ATOM 1654 C C . THR A 1 211 ? 21.217 -6.030 -16.181 1.00 94.56 211 THR A C 1
ATOM 1656 O O . THR A 1 211 ? 22.118 -5.213 -16.340 1.00 94.56 211 THR A O 1
ATOM 1659 N N . PHE A 1 212 ? 19.930 -5.690 -16.114 1.00 95.81 212 PHE A N 1
ATOM 1660 C CA . PHE A 1 212 ? 19.449 -4.317 -16.190 1.00 95.81 212 PHE A CA 1
ATOM 1661 C C . PHE A 1 212 ? 20.131 -3.420 -15.153 1.00 95.81 212 PHE A C 1
ATOM 1663 O O . PHE A 1 212 ? 20.758 -2.447 -15.555 1.00 95.81 212 PHE A O 1
ATOM 1670 N N . CYS A 1 213 ? 20.115 -3.762 -13.858 1.00 94.06 213 CYS A N 1
ATOM 1671 C CA . CYS A 1 213 ? 20.735 -2.910 -12.835 1.00 94.06 213 CYS A CA 1
ATOM 1672 C C . CYS A 1 213 ? 22.226 -2.662 -13.113 1.00 94.06 213 CYS A C 1
ATOM 1674 O O . CYS A 1 213 ? 22.693 -1.529 -13.037 1.00 94.06 213 CYS A O 1
ATOM 1676 N N . ARG A 1 214 ? 22.970 -3.704 -13.511 1.00 93.56 214 ARG A N 1
ATOM 1677 C CA . ARG A 1 214 ? 24.399 -3.585 -13.851 1.00 93.56 214 ARG A CA 1
ATOM 1678 C C . ARG A 1 214 ? 24.647 -2.732 -15.096 1.00 93.56 214 ARG A C 1
ATOM 1680 O O . ARG A 1 214 ? 25.574 -1.927 -15.108 1.00 93.56 214 ARG A O 1
ATOM 1687 N N . VAL A 1 215 ? 23.854 -2.925 -16.151 1.00 94.81 215 VAL A N 1
ATOM 1688 C CA . VAL A 1 215 ? 23.995 -2.189 -17.417 1.00 94.81 215 VAL A CA 1
ATOM 1689 C C . VAL A 1 215 ? 23.591 -0.730 -17.231 1.00 94.81 215 VAL A C 1
ATOM 1691 O O . VAL A 1 215 ? 24.306 0.157 -17.695 1.00 94.81 215 VAL A O 1
ATOM 1694 N N . PHE A 1 216 ? 22.487 -0.472 -16.531 1.00 94.12 216 PHE A N 1
ATOM 1695 C CA . PHE A 1 216 ? 21.938 0.866 -16.339 1.00 94.12 216 PHE A CA 1
ATOM 1696 C C . PHE A 1 216 ? 22.822 1.743 -15.446 1.00 94.12 216 PHE A C 1
ATOM 1698 O O . PHE A 1 216 ? 23.009 2.926 -15.742 1.00 94.12 216 PHE A O 1
ATOM 1705 N N . ASP A 1 217 ? 23.425 1.157 -14.409 1.00 93.06 217 ASP A N 1
ATOM 1706 C CA . ASP A 1 217 ? 24.315 1.865 -13.482 1.00 93.06 217 ASP A CA 1
ATOM 1707 C C . ASP A 1 217 ? 25.757 2.020 -13.999 1.00 93.06 217 ASP A C 1
ATOM 1709 O O . ASP A 1 217 ? 26.533 2.829 -13.496 1.00 93.06 217 ASP A O 1
ATOM 1713 N N . SER A 1 218 ? 26.132 1.281 -15.046 1.00 92.75 218 SER A N 1
ATOM 1714 C CA . SER A 1 218 ? 27.457 1.389 -15.653 1.00 92.75 218 SER A CA 1
ATOM 1715 C C . SER A 1 218 ? 27.610 2.703 -16.440 1.00 92.75 218 SER A C 1
ATOM 1717 O O . SER A 1 218 ? 26.819 2.974 -17.352 1.00 92.75 218 SER A O 1
ATOM 1719 N N . PRO A 1 219 ? 28.675 3.493 -16.191 1.00 92.31 219 PRO A N 1
ATOM 1720 C CA . PRO A 1 219 ? 28.978 4.688 -16.981 1.00 92.31 219 PRO A CA 1
ATOM 1721 C C . PRO A 1 219 ? 29.490 4.356 -18.392 1.00 92.31 219 PRO A C 1
ATOM 1723 O O . PRO A 1 219 ? 29.646 5.254 -19.213 1.00 92.31 219 PRO A O 1
ATOM 1726 N N . ARG A 1 220 ? 29.788 3.080 -18.676 1.00 94.50 220 ARG A N 1
ATOM 1727 C CA . ARG A 1 220 ? 30.298 2.622 -19.979 1.00 94.50 220 ARG A CA 1
ATOM 1728 C C . ARG A 1 220 ? 29.193 2.210 -20.948 1.00 94.50 220 ARG A C 1
ATOM 1730 O O . ARG A 1 220 ? 29.477 2.053 -22.128 1.00 94.50 220 ARG A O 1
ATOM 1737 N N . SER A 1 221 ? 27.977 2.002 -20.452 1.00 95.25 221 SER A N 1
ATOM 1738 C CA . SER A 1 221 ? 26.850 1.572 -21.276 1.00 95.25 221 SER A CA 1
ATOM 1739 C C . SER A 1 221 ? 26.240 2.767 -22.000 1.00 95.25 221 SER A C 1
ATOM 1741 O O . SER A 1 221 ? 25.933 3.791 -21.384 1.00 95.25 221 SER A O 1
ATOM 1743 N N . SER A 1 222 ? 26.009 2.615 -23.297 1.00 94.38 222 SER A N 1
ATOM 1744 C CA . SER A 1 222 ? 25.241 3.557 -24.105 1.00 94.38 222 SER A CA 1
ATOM 1745 C C . SER A 1 222 ? 23.766 3.584 -23.694 1.00 94.38 222 SER A C 1
ATOM 1747 O O . SER A 1 222 ? 23.233 2.623 -23.134 1.00 94.38 222 SER A O 1
ATOM 1749 N N . TRP A 1 223 ? 23.064 4.669 -24.027 1.00 92.12 223 TRP A N 1
ATOM 1750 C CA . TRP A 1 223 ? 21.621 4.770 -23.785 1.00 92.12 223 TRP A CA 1
ATOM 1751 C C . TRP A 1 223 ? 20.811 3.664 -24.468 1.00 92.12 223 TRP A C 1
ATOM 1753 O O . TRP A 1 223 ? 19.861 3.167 -23.873 1.00 92.12 223 TRP A O 1
ATOM 1763 N N . ALA A 1 224 ? 21.224 3.222 -25.658 1.00 92.94 224 ALA A N 1
ATOM 1764 C CA . ALA A 1 224 ? 20.570 2.125 -26.366 1.00 92.94 224 ALA A CA 1
ATOM 1765 C C . ALA A 1 224 ? 20.693 0.789 -25.606 1.00 92.94 224 ALA A C 1
ATOM 1767 O O . ALA A 1 224 ? 19.720 0.045 -25.489 1.00 92.94 224 ALA A O 1
ATOM 1768 N N . GLU A 1 225 ? 21.865 0.492 -25.034 1.00 94.19 225 GLU A N 1
ATOM 1769 C CA . GLU A 1 225 ? 22.066 -0.708 -24.206 1.00 94.19 225 GLU A CA 1
ATOM 1770 C C . GLU A 1 225 ? 21.239 -0.641 -22.917 1.00 94.19 225 GLU A C 1
ATOM 1772 O O . GLU A 1 225 ? 20.623 -1.634 -22.514 1.00 94.19 225 GLU A O 1
ATOM 1777 N N . LYS A 1 226 ? 21.178 0.543 -22.295 1.00 94.81 226 LYS A N 1
ATOM 1778 C CA . LYS A 1 226 ? 20.347 0.798 -21.113 1.00 94.81 226 LYS A CA 1
ATOM 1779 C C . LYS A 1 226 ? 18.865 0.576 -21.414 1.00 94.81 226 LYS A C 1
ATOM 1781 O O . LYS A 1 226 ? 18.241 -0.234 -20.726 1.00 94.81 226 LYS A O 1
ATOM 1786 N N . GLU A 1 227 ? 18.337 1.193 -22.473 1.00 94.38 227 GLU A N 1
ATOM 1787 C CA . GLU A 1 227 ? 16.956 1.003 -22.937 1.00 94.38 227 GLU A CA 1
ATOM 1788 C C . GLU A 1 227 ? 16.659 -0.481 -23.189 1.00 94.38 227 GLU A C 1
ATOM 1790 O O . GLU A 1 227 ? 15.679 -1.027 -22.676 1.00 94.38 227 GLU A O 1
ATOM 1795 N N . GLN A 1 228 ? 17.516 -1.162 -23.954 1.00 94.94 228 GLN A N 1
ATOM 1796 C CA . GLN A 1 228 ? 17.293 -2.559 -24.313 1.00 94.94 228 GLN A CA 1
ATOM 1797 C C . GLN A 1 228 ? 17.273 -3.466 -23.075 1.00 94.94 228 GLN A C 1
ATOM 1799 O O . GLN A 1 228 ? 16.445 -4.378 -22.984 1.00 94.94 228 GLN A O 1
ATOM 1804 N N . SER A 1 229 ? 18.173 -3.225 -22.116 1.00 96.19 229 SER A N 1
ATOM 1805 C CA . SER A 1 229 ? 18.211 -3.977 -20.861 1.00 96.19 229 SER A CA 1
ATOM 1806 C C . SER A 1 229 ? 16.946 -3.756 -20.023 1.00 96.19 229 SER A C 1
ATOM 1808 O O . SER A 1 229 ? 16.363 -4.730 -19.542 1.00 96.19 229 SER A O 1
ATOM 1810 N N . LEU A 1 230 ? 16.458 -2.510 -19.941 1.00 95.75 230 LEU A N 1
ATOM 1811 C CA . LEU A 1 230 ? 15.218 -2.161 -19.249 1.00 95.75 230 LEU A CA 1
ATOM 1812 C C . LEU A 1 230 ? 14.020 -2.869 -19.885 1.00 95.75 230 LEU A C 1
ATOM 1814 O O . LEU A 1 230 ? 13.277 -3.555 -19.187 1.00 95.75 230 LEU A O 1
ATOM 1818 N N . ARG A 1 231 ? 13.860 -2.785 -21.211 1.00 94.81 231 ARG A N 1
ATOM 1819 C CA . ARG A 1 231 ? 12.747 -3.431 -21.930 1.00 94.81 231 ARG A CA 1
ATOM 1820 C C . ARG A 1 231 ? 12.704 -4.940 -21.690 1.00 94.81 231 ARG A C 1
ATOM 1822 O O . ARG A 1 231 ? 11.634 -5.485 -21.413 1.00 94.81 231 ARG A O 1
ATOM 1829 N N . LYS A 1 232 ? 13.859 -5.615 -21.742 1.00 94.75 232 LYS A N 1
ATOM 1830 C CA . LYS A 1 232 ? 13.968 -7.057 -21.451 1.00 94.75 232 LYS A CA 1
ATOM 1831 C C . LYS A 1 232 ? 13.531 -7.375 -20.020 1.00 94.75 232 LYS A C 1
ATOM 1833 O O . LYS A 1 232 ? 12.722 -8.279 -19.814 1.00 94.75 232 LYS A O 1
ATOM 1838 N N . ALA A 1 233 ? 14.011 -6.606 -19.046 1.00 93.88 233 ALA A N 1
ATOM 1839 C CA . ALA A 1 233 ? 13.690 -6.823 -17.640 1.00 93.88 233 ALA A CA 1
ATOM 1840 C C . ALA A 1 233 ? 12.213 -6.525 -17.311 1.00 93.88 233 ALA A C 1
ATOM 1842 O O . ALA A 1 233 ? 11.563 -7.295 -16.597 1.00 93.88 233 ALA A O 1
ATOM 1843 N N . VAL A 1 234 ? 11.637 -5.476 -17.906 1.00 92.75 234 VAL A N 1
ATOM 1844 C CA . VAL A 1 234 ? 10.205 -5.147 -17.806 1.00 92.75 234 VAL A CA 1
ATOM 1845 C C . VAL A 1 234 ? 9.345 -6.254 -18.413 1.00 92.75 234 VAL A C 1
ATOM 1847 O O . VAL A 1 234 ? 8.361 -6.675 -17.800 1.00 92.75 234 VAL A O 1
ATOM 1850 N N . ALA A 1 235 ? 9.707 -6.759 -19.596 1.00 91.12 235 ALA A N 1
ATOM 1851 C CA . ALA A 1 235 ? 8.983 -7.847 -20.250 1.00 91.12 235 ALA A CA 1
ATOM 1852 C C . ALA A 1 235 ? 9.020 -9.135 -19.415 1.00 91.12 235 ALA A C 1
ATOM 1854 O O . ALA A 1 235 ? 7.985 -9.786 -19.249 1.00 91.12 235 ALA A O 1
ATOM 1855 N N . ARG A 1 236 ? 10.178 -9.467 -18.829 1.00 89.62 236 ARG A N 1
ATOM 1856 C CA . ARG A 1 236 ? 10.320 -10.616 -17.929 1.00 89.62 236 ARG A CA 1
ATOM 1857 C C . ARG A 1 236 ? 9.469 -10.464 -16.671 1.00 89.62 236 ARG A C 1
ATOM 1859 O O . ARG A 1 236 ? 8.725 -11.374 -16.318 1.00 89.62 236 ARG A O 1
ATOM 1866 N N . THR A 1 237 ? 9.512 -9.295 -16.039 1.00 85.00 237 THR A N 1
ATOM 1867 C CA . THR A 1 237 ? 8.710 -9.002 -14.841 1.00 85.00 237 THR A CA 1
ATOM 1868 C C . THR A 1 237 ? 7.216 -9.088 -15.140 1.00 85.00 237 THR A C 1
ATOM 1870 O O . THR A 1 237 ? 6.468 -9.659 -14.355 1.00 85.00 237 THR A O 1
ATOM 1873 N N . LYS A 1 238 ? 6.775 -8.611 -16.312 1.00 82.19 238 LYS A N 1
ATOM 1874 C CA . LYS A 1 238 ? 5.383 -8.730 -16.771 1.00 82.19 238 LYS A CA 1
ATOM 1875 C C . LYS A 1 238 ? 4.924 -10.187 -16.915 1.00 82.19 238 LYS A C 1
ATOM 1877 O O . LYS A 1 238 ? 3.765 -10.468 -16.643 1.00 82.19 238 LYS A O 1
ATOM 1882 N N . GLN A 1 239 ? 5.793 -11.105 -17.347 1.00 78.44 239 GLN A N 1
ATOM 1883 C CA . GLN A 1 239 ? 5.448 -12.533 -17.428 1.00 78.44 239 GLN A CA 1
ATOM 1884 C C . GLN A 1 239 ? 5.199 -13.137 -16.041 1.00 78.44 239 GLN A C 1
ATOM 1886 O O . GLN A 1 239 ? 4.298 -13.958 -15.894 1.00 78.44 239 GLN A O 1
ATOM 1891 N N . ASN A 1 240 ? 5.963 -12.705 -15.033 1.00 70.19 240 ASN A N 1
ATOM 1892 C CA . ASN A 1 240 ? 5.784 -13.142 -13.647 1.00 70.19 240 ASN A CA 1
ATOM 1893 C C . ASN A 1 240 ? 4.562 -12.470 -12.998 1.00 70.19 240 ASN A C 1
ATOM 1895 O O . ASN A 1 240 ? 3.822 -13.099 -12.246 1.00 70.19 240 ASN A O 1
ATOM 1899 N N . ALA A 1 241 ? 4.324 -11.199 -13.323 1.00 65.88 241 ALA A N 1
ATOM 1900 C CA . ALA A 1 241 ? 3.197 -10.410 -12.853 1.00 65.88 241 ALA A CA 1
ATOM 1901 C C . ALA A 1 241 ? 1.954 -10.669 -13.721 1.00 65.88 241 ALA A C 1
ATOM 1903 O O . ALA A 1 241 ? 1.558 -9.836 -14.543 1.00 65.88 241 ALA A O 1
ATOM 1904 N N . VAL A 1 242 ? 1.295 -11.818 -13.547 1.00 54.94 242 VAL A N 1
ATOM 1905 C CA . VAL A 1 242 ? -0.004 -12.080 -14.191 1.00 54.94 242 VAL A CA 1
ATOM 1906 C C . VAL A 1 242 ? -1.107 -11.301 -13.448 1.00 54.94 242 VAL A C 1
ATOM 1908 O O . VAL A 1 242 ? -1.920 -11.855 -12.719 1.00 54.94 242 VAL A O 1
ATOM 1911 N N . LEU A 1 243 ? -1.116 -9.983 -13.689 1.00 53.19 243 LEU A N 1
ATOM 1912 C CA . LEU A 1 243 ? -2.090 -8.953 -13.292 1.00 53.19 243 LEU A CA 1
ATOM 1913 C C . LEU A 1 243 ? -2.235 -8.681 -11.780 1.00 53.19 243 LEU A C 1
ATOM 1915 O O . LEU A 1 243 ? -3.226 -9.049 -11.149 1.00 53.19 243 LEU A O 1
ATOM 1919 N N . ALA A 1 244 ? -1.314 -7.877 -11.246 1.00 47.75 244 ALA A N 1
ATOM 1920 C CA . ALA A 1 244 ? -1.585 -6.987 -10.120 1.00 47.75 244 ALA A CA 1
ATOM 1921 C C . ALA A 1 244 ? -2.162 -5.672 -10.676 1.00 47.75 244 ALA A C 1
ATOM 1923 O O . ALA A 1 244 ? -1.527 -5.011 -11.491 1.00 47.75 244 ALA A O 1
ATOM 1924 N N . ASN A 1 245 ? -3.390 -5.308 -10.311 1.00 46.50 245 ASN A N 1
ATOM 1925 C CA . ASN A 1 245 ? -3.936 -3.984 -10.613 1.00 46.50 245 ASN A CA 1
ATOM 1926 C C . ASN A 1 245 ? -4.609 -3.464 -9.347 1.00 46.50 245 ASN A C 1
ATOM 1928 O O . ASN A 1 245 ? -5.736 -3.848 -9.024 1.00 46.50 245 ASN A O 1
ATOM 1932 N N . ILE A 1 246 ? -3.897 -2.598 -8.634 1.00 48.28 246 ILE A N 1
ATOM 1933 C CA . ILE A 1 246 ? -4.448 -1.769 -7.567 1.00 48.28 246 ILE A CA 1
ATOM 1934 C C . ILE A 1 246 ? -4.478 -0.348 -8.121 1.00 48.28 246 ILE A C 1
ATOM 1936 O O . ILE A 1 246 ? -3.468 0.155 -8.603 1.00 48.28 246 ILE A O 1
ATOM 1940 N N . GLN A 1 247 ? -5.655 0.268 -8.117 1.00 45.75 247 GLN A N 1
ATOM 1941 C CA . GLN A 1 247 ? -5.817 1.691 -8.395 1.00 45.75 247 GLN A CA 1
ATOM 1942 C C . GLN A 1 247 ? -6.492 2.293 -7.171 1.00 45.75 247 GLN A C 1
ATOM 1944 O O . GLN A 1 247 ? -7.549 1.813 -6.759 1.00 45.75 247 GLN A O 1
ATOM 1949 N N . CYS A 1 248 ? -5.832 3.278 -6.576 1.00 44.06 248 CYS A N 1
ATOM 1950 C CA . CYS A 1 248 ? -6.341 4.082 -5.472 1.00 44.06 248 CYS A CA 1
ATOM 1951 C C . CYS A 1 248 ? -5.971 5.551 -5.714 1.00 44.06 248 CYS A C 1
ATOM 1953 O O . CYS A 1 248 ? -5.213 5.848 -6.641 1.00 44.06 248 CYS A O 1
ATOM 1955 N N . ASP A 1 249 ? -6.458 6.471 -4.894 1.00 41.34 249 ASP A N 1
ATOM 1956 C CA . ASP A 1 249 ? -5.957 7.853 -4.824 1.00 41.34 249 ASP A CA 1
ATOM 1957 C C . ASP A 1 249 ? -4.967 8.047 -3.662 1.00 41.34 249 ASP A C 1
ATOM 1959 O O . ASP A 1 249 ? -4.228 9.024 -3.649 1.00 41.34 249 ASP A O 1
ATOM 1963 N N . GLY A 1 250 ? -4.878 7.073 -2.748 1.00 48.06 250 GLY A N 1
ATOM 1964 C CA . GLY A 1 250 ? -3.860 6.982 -1.694 1.00 48.06 250 GLY A CA 1
ATOM 1965 C C . GLY A 1 250 ? -2.863 5.835 -1.912 1.00 48.06 250 GLY A C 1
ATOM 1966 O O . GLY A 1 250 ? -2.918 5.121 -2.918 1.00 48.06 250 GLY A O 1
ATOM 1967 N N . THR A 1 251 ? -1.963 5.629 -0.951 1.00 54.81 251 THR A N 1
ATOM 1968 C CA . THR A 1 251 ? -1.110 4.430 -0.848 1.00 54.81 251 THR A CA 1
ATOM 1969 C C . THR A 1 251 ? -1.370 3.722 0.477 1.00 54.81 251 THR A C 1
ATOM 1971 O O . THR A 1 251 ? -1.871 4.329 1.421 1.00 54.81 251 THR A O 1
ATOM 1974 N N . THR A 1 252 ? -1.063 2.430 0.545 1.00 57.06 252 THR A N 1
ATOM 1975 C CA . THR A 1 252 ? -1.041 1.693 1.812 1.00 57.06 252 THR A CA 1
ATOM 1976 C C . THR A 1 252 ? 0.304 1.900 2.506 1.00 57.06 252 THR A C 1
ATOM 1978 O O . THR A 1 252 ? 1.272 2.301 1.863 1.00 57.06 252 THR A O 1
ATOM 1981 N N . PHE A 1 253 ? 0.365 1.634 3.807 1.00 51.19 253 PHE A N 1
ATOM 1982 C CA . PHE A 1 253 ? 1.600 1.468 4.571 1.00 51.19 253 PHE A CA 1
ATOM 1983 C C . PHE A 1 253 ? 1.460 0.188 5.382 1.00 51.19 253 PHE A C 1
ATOM 1985 O O . PHE A 1 253 ? 0.381 -0.096 5.895 1.00 51.19 253 PHE A O 1
ATOM 1992 N N . GLU A 1 254 ? 2.532 -0.587 5.480 1.00 55.69 254 GLU A N 1
ATOM 1993 C CA . GLU A 1 254 ? 2.589 -1.722 6.400 1.00 55.69 254 GLU A CA 1
ATOM 1994 C C . GLU A 1 254 ? 4.008 -1.816 6.947 1.00 55.69 254 GLU A C 1
ATOM 1996 O O . GLU A 1 254 ? 4.979 -1.462 6.265 1.00 55.69 254 GLU A O 1
ATOM 2001 N N . ASP A 1 255 ? 4.132 -2.279 8.183 1.00 48.53 255 ASP A N 1
ATOM 2002 C CA . ASP A 1 255 ? 5.433 -2.477 8.796 1.00 48.53 255 ASP A CA 1
ATOM 2003 C C . ASP A 1 255 ? 6.138 -3.707 8.218 1.00 48.53 255 ASP A C 1
ATOM 2005 O O . ASP A 1 255 ? 5.506 -4.718 7.887 1.00 48.53 255 ASP A O 1
ATOM 2009 N N . PRO A 1 256 ? 7.474 -3.667 8.100 1.00 51.19 256 PRO A N 1
ATOM 2010 C CA . PRO A 1 256 ? 8.219 -4.820 7.642 1.00 51.19 256 PRO A CA 1
ATOM 2011 C C . PRO A 1 256 ? 8.115 -5.975 8.649 1.00 51.19 256 PRO A C 1
ATOM 2013 O O . PRO A 1 256 ? 8.555 -5.866 9.789 1.00 51.19 256 PRO A O 1
ATOM 2016 N N . SER A 1 257 ? 7.632 -7.132 8.191 1.00 55.12 257 SER A N 1
ATOM 2017 C CA . SER A 1 257 ? 7.516 -8.377 8.967 1.00 55.12 257 SER A CA 1
ATOM 2018 C C . SER A 1 257 ? 8.844 -8.929 9.506 1.00 55.12 257 SER A C 1
ATOM 2020 O O . SER A 1 257 ? 8.837 -9.806 10.365 1.00 55.12 257 SER A O 1
ATOM 2022 N N . LEU A 1 258 ? 9.987 -8.459 8.990 1.00 54.31 258 LEU A N 1
ATOM 2023 C CA . LEU A 1 258 ? 11.323 -8.839 9.448 1.00 54.31 258 LEU A CA 1
ATOM 2024 C C . LEU A 1 258 ? 12.202 -7.592 9.649 1.00 54.31 258 LEU A C 1
ATOM 2026 O O . LEU A 1 258 ? 12.152 -6.681 8.819 1.00 54.31 258 LEU A O 1
ATOM 2030 N N . PRO A 1 259 ? 13.092 -7.565 10.664 1.00 51.97 259 PRO A N 1
ATOM 2031 C CA . PRO A 1 259 ? 13.939 -6.402 10.969 1.00 51.97 259 PRO A CA 1
ATOM 2032 C C . PRO A 1 259 ? 14.844 -5.938 9.817 1.00 51.97 259 PRO A C 1
ATOM 2034 O O . PRO A 1 259 ? 15.299 -4.799 9.791 1.00 51.97 259 PRO A O 1
ATOM 2037 N N . ASN A 1 260 ? 15.136 -6.819 8.859 1.00 62.97 260 ASN A N 1
ATOM 2038 C CA . ASN A 1 260 ? 15.969 -6.540 7.692 1.00 62.97 260 ASN A CA 1
ATOM 2039 C C . ASN A 1 260 ? 15.156 -6.317 6.403 1.00 62.97 260 ASN A C 1
ATOM 2041 O O . ASN A 1 260 ? 15.749 -6.314 5.320 1.00 62.97 260 ASN A O 1
ATOM 2045 N N . MET A 1 261 ? 13.839 -6.140 6.489 1.00 61.69 261 MET A N 1
ATOM 2046 C CA . MET A 1 261 ? 12.960 -5.919 5.344 1.00 61.69 261 MET A CA 1
ATOM 2047 C C . MET A 1 261 ? 12.568 -4.439 5.224 1.00 61.69 261 MET A C 1
ATOM 2049 O O . MET A 1 261 ? 12.514 -3.705 6.208 1.00 61.69 261 MET A O 1
ATOM 2053 N N . CYS A 1 262 ? 12.327 -4.000 3.994 1.00 64.81 262 CYS A N 1
ATOM 2054 C CA . CYS A 1 262 ? 11.701 -2.721 3.683 1.00 64.81 262 CYS A CA 1
ATOM 2055 C C . CYS A 1 262 ? 10.444 -3.034 2.881 1.00 64.81 262 CYS A C 1
ATOM 2057 O O . CYS A 1 262 ? 10.500 -3.887 1.989 1.00 64.81 262 CYS A O 1
ATOM 2059 N N . LEU A 1 263 ? 9.335 -2.379 3.210 1.00 67.19 263 LEU A N 1
ATOM 2060 C CA . LEU A 1 263 ? 8.104 -2.509 2.453 1.00 67.19 263 LEU A CA 1
ATOM 2061 C C . LEU A 1 263 ? 7.848 -1.208 1.701 1.00 67.19 263 LEU A C 1
ATOM 2063 O O . LEU A 1 263 ? 7.964 -0.110 2.242 1.00 67.19 263 LEU A O 1
ATOM 2067 N N . THR A 1 264 ? 7.548 -1.353 0.416 1.00 72.06 264 THR A N 1
ATOM 2068 C CA . THR A 1 264 ? 7.325 -0.228 -0.487 1.00 72.06 264 THR A CA 1
ATOM 2069 C C . THR A 1 264 ? 6.047 -0.437 -1.286 1.00 72.06 264 THR A C 1
ATOM 2071 O O . THR A 1 264 ? 6.115 -0.820 -2.450 1.00 72.06 264 THR A O 1
ATOM 2074 N N . PRO A 1 265 ? 4.860 -0.270 -0.680 1.00 74.25 265 PRO A N 1
ATOM 2075 C CA . PRO A 1 265 ? 3.618 -0.194 -1.438 1.00 74.25 265 PRO A CA 1
ATOM 2076 C C . PRO A 1 265 ? 3.630 1.020 -2.369 1.00 74.25 265 PRO A C 1
ATOM 2078 O O . PRO A 1 265 ? 4.220 2.060 -2.075 1.00 74.25 265 PRO A O 1
ATOM 2081 N N . TYR A 1 266 ? 2.967 0.892 -3.511 1.00 80.38 266 TYR A N 1
ATOM 2082 C CA . TYR A 1 266 ? 2.889 1.969 -4.485 1.00 80.38 266 TYR A CA 1
ATOM 2083 C C . TYR A 1 266 ? 1.611 1.915 -5.292 1.00 80.38 266 TYR A C 1
ATOM 2085 O O . TYR A 1 266 ? 0.904 0.908 -5.358 1.00 80.38 266 TYR A O 1
ATOM 2093 N N . ASN A 1 267 ? 1.342 3.034 -5.944 1.00 79.25 267 ASN A N 1
ATOM 2094 C CA . ASN A 1 267 ? 0.154 3.244 -6.730 1.00 79.25 267 ASN A CA 1
ATOM 2095 C C . ASN A 1 267 ? 0.494 4.009 -8.015 1.00 79.25 267 ASN A C 1
ATOM 2097 O O . ASN A 1 267 ? 1.089 5.088 -7.994 1.00 79.25 267 ASN A O 1
ATOM 2101 N N . ILE A 1 268 ? 0.123 3.415 -9.151 1.00 85.00 268 ILE A N 1
ATOM 2102 C CA . ILE A 1 268 ? 0.515 3.869 -10.485 1.00 85.00 268 ILE A CA 1
ATOM 2103 C C . ILE A 1 268 ? -0.610 4.710 -11.110 1.00 85.00 268 ILE A C 1
ATOM 2105 O O . ILE A 1 268 ? -1.632 4.189 -11.583 1.00 85.00 268 ILE A O 1
ATOM 2109 N N . ARG A 1 269 ? -0.406 6.031 -11.164 1.00 82.81 269 ARG A N 1
ATOM 2110 C CA . ARG A 1 269 ? -1.387 7.020 -11.638 1.00 82.81 269 ARG A CA 1
ATOM 2111 C C . ARG A 1 269 ? -1.154 7.364 -13.120 1.00 82.81 269 ARG A C 1
ATOM 2113 O O . ARG A 1 269 ? -0.136 6.978 -13.696 1.00 82.81 269 ARG A O 1
ATOM 2120 N N . PRO A 1 270 ? -2.116 8.029 -13.793 1.00 83.81 270 PRO A N 1
ATOM 2121 C CA . PRO A 1 270 ? -1.934 8.548 -15.152 1.00 83.81 270 PRO A CA 1
ATOM 2122 C C . PRO A 1 270 ? -0.668 9.396 -15.327 1.00 83.81 270 PRO A C 1
ATOM 2124 O O . PRO A 1 270 ? 0.124 9.072 -16.211 1.00 83.81 270 PRO A O 1
ATOM 2127 N N . GLU A 1 271 ? -0.468 10.376 -14.440 1.00 86.88 271 GLU A N 1
ATOM 2128 C CA . GLU A 1 271 ? 0.597 11.394 -14.524 1.00 86.88 271 GLU A CA 1
ATOM 2129 C C . GLU A 1 271 ? 1.616 11.338 -13.377 1.00 86.88 271 GLU A C 1
ATOM 2131 O O . GLU A 1 271 ? 2.531 12.149 -13.331 1.00 86.88 271 GLU A O 1
ATOM 2136 N N . SER A 1 272 ? 1.474 10.399 -12.441 1.00 86.44 272 SER A N 1
ATOM 2137 C CA . SER A 1 272 ? 2.372 10.291 -11.289 1.00 86.44 272 SER A CA 1
ATOM 2138 C C . SER A 1 272 ? 2.515 8.857 -10.777 1.00 86.44 272 SER A C 1
ATOM 2140 O O . SER A 1 272 ? 1.774 7.945 -11.168 1.00 86.44 272 SER A O 1
ATOM 2142 N N . PHE A 1 273 ? 3.461 8.653 -9.866 1.00 86.62 273 PHE A N 1
ATOM 2143 C CA . PHE A 1 273 ? 3.544 7.464 -9.021 1.00 86.62 273 PHE A CA 1
ATOM 2144 C C . PHE A 1 273 ? 3.542 7.890 -7.554 1.00 86.62 273 PHE A C 1
ATOM 2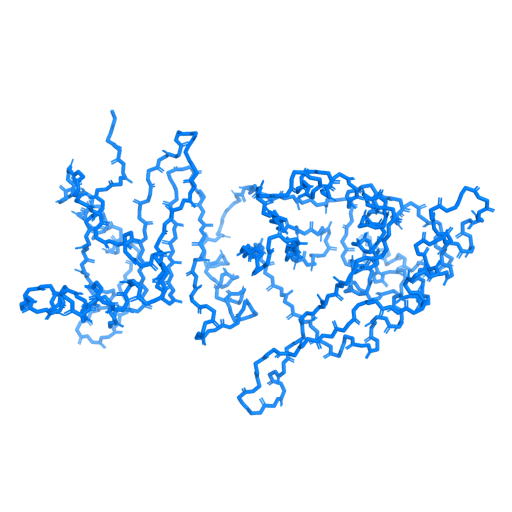146 O O . PHE A 1 273 ? 4.234 8.838 -7.186 1.00 86.62 273 PHE A O 1
ATOM 2153 N N . ILE A 1 274 ? 2.776 7.187 -6.725 1.00 81.81 274 ILE A N 1
ATOM 2154 C CA . ILE A 1 274 ? 2.712 7.426 -5.279 1.00 81.81 274 ILE A CA 1
ATOM 2155 C C . ILE A 1 274 ? 3.353 6.231 -4.582 1.00 81.81 274 ILE A C 1
ATOM 2157 O O . ILE A 1 274 ? 2.989 5.095 -4.890 1.00 81.81 274 ILE A O 1
ATOM 2161 N N . PHE A 1 275 ? 4.275 6.478 -3.653 1.00 78.88 275 PHE A N 1
ATOM 2162 C CA . PHE A 1 275 ? 4.965 5.439 -2.886 1.00 78.88 275 PHE A CA 1
ATOM 2163 C C . PHE A 1 275 ? 4.748 5.630 -1.382 1.00 78.88 275 PHE A C 1
ATOM 2165 O O . PHE A 1 275 ? 4.909 6.735 -0.862 1.00 78.88 275 PHE A O 1
ATOM 2172 N N . GLY A 1 276 ? 4.438 4.540 -0.682 1.00 71.88 276 GLY A N 1
ATOM 2173 C CA . GLY A 1 276 ? 4.656 4.416 0.758 1.00 71.88 276 GLY A CA 1
ATOM 2174 C C . GLY A 1 276 ? 5.980 3.692 0.985 1.00 71.88 276 GLY A C 1
ATOM 2175 O O . GLY A 1 276 ? 6.261 2.719 0.294 1.00 71.88 276 GLY A O 1
ATOM 2176 N N . ILE A 1 277 ? 6.828 4.167 1.897 1.00 69.88 277 ILE A N 1
ATOM 2177 C CA . ILE A 1 277 ? 8.129 3.546 2.186 1.00 69.88 277 ILE A CA 1
ATOM 2178 C C . ILE A 1 277 ? 8.247 3.361 3.694 1.00 69.88 277 ILE A C 1
ATOM 2180 O O . ILE A 1 277 ? 8.269 4.344 4.430 1.00 69.88 277 ILE A O 1
ATOM 2184 N N . SER A 1 278 ? 8.356 2.113 4.148 1.00 66.25 278 SER A N 1
ATOM 2185 C CA . SER A 1 278 ? 8.553 1.768 5.558 1.00 66.25 278 SER A CA 1
ATOM 2186 C C . SER A 1 278 ? 9.806 0.908 5.747 1.00 66.25 278 SER A C 1
ATOM 2188 O O . SER A 1 278 ? 10.148 0.042 4.933 1.00 66.25 278 SER A O 1
ATOM 2190 N N . SER A 1 279 ? 10.541 1.158 6.830 1.00 64.06 279 SER A N 1
ATOM 2191 C CA . SER A 1 279 ? 11.762 0.425 7.181 1.00 64.06 279 SER A CA 1
ATOM 2192 C C . SER A 1 279 ? 11.899 0.297 8.692 1.00 64.06 279 SER A C 1
ATOM 2194 O O . SER A 1 279 ? 11.622 1.255 9.411 1.00 64.06 279 SER A O 1
ATOM 2196 N N . SER A 1 280 ? 12.397 -0.843 9.177 1.00 62.09 280 SER A N 1
ATOM 2197 C CA . SER A 1 280 ? 12.634 -1.040 10.610 1.00 62.09 280 SER A CA 1
ATOM 2198 C C . SER A 1 280 ? 13.758 -0.136 11.128 1.00 62.09 280 SER A C 1
ATOM 2200 O O . SER A 1 280 ? 14.871 -0.130 10.595 1.00 62.09 280 SER A O 1
ATOM 2202 N N . LYS A 1 281 ? 13.496 0.568 12.235 1.00 55.78 281 LYS A N 1
ATOM 2203 C CA . LYS A 1 281 ? 14.491 1.389 12.949 1.00 55.78 281 LYS A CA 1
ATOM 2204 C C . LYS A 1 281 ? 15.643 0.570 13.533 1.00 55.78 281 LYS A C 1
ATOM 2206 O O . LYS A 1 281 ? 16.727 1.105 13.750 1.00 55.78 281 LYS A O 1
ATOM 2211 N N . SER A 1 282 ? 15.443 -0.733 13.738 1.00 52.47 282 SER A N 1
ATOM 2212 C CA . SER A 1 282 ? 16.460 -1.656 14.253 1.00 52.47 282 SER A CA 1
ATOM 2213 C C . SER A 1 282 ? 17.625 -1.884 13.278 1.00 52.47 282 SER A C 1
ATOM 2215 O O . SER A 1 282 ? 18.596 -2.547 13.640 1.00 52.47 282 SER A O 1
ATOM 2217 N N . PHE A 1 283 ? 17.561 -1.344 12.051 1.00 57.34 283 PHE A N 1
ATOM 2218 C CA . PHE A 1 283 ? 18.608 -1.493 11.041 1.00 57.34 283 PHE A CA 1
ATOM 2219 C C . PHE A 1 283 ? 18.945 -0.158 10.334 1.00 57.34 283 PHE A C 1
ATOM 2221 O O . PHE A 1 283 ? 18.496 0.088 9.212 1.00 57.34 283 PHE A O 1
ATOM 2228 N N . PRO A 1 284 ? 19.802 0.705 10.920 1.00 53.31 284 PRO A N 1
ATOM 2229 C CA . PRO A 1 284 ? 20.042 2.077 10.437 1.00 53.31 284 PRO A CA 1
ATOM 2230 C C . PRO A 1 284 ? 20.640 2.172 9.020 1.00 53.31 284 PRO A C 1
ATOM 2232 O O . PRO A 1 284 ? 20.525 3.201 8.352 1.00 53.31 284 PRO A O 1
ATOM 2235 N N . ASN A 1 285 ? 21.247 1.090 8.518 1.00 55.41 285 ASN A N 1
ATOM 2236 C CA . ASN A 1 285 ? 21.774 1.020 7.151 1.00 55.41 285 ASN A CA 1
ATOM 2237 C C . ASN A 1 285 ? 20.672 0.906 6.076 1.00 55.41 285 ASN A C 1
ATOM 2239 O O . ASN A 1 285 ? 20.932 1.183 4.903 1.00 55.41 285 ASN A O 1
ATOM 2243 N N . LYS A 1 286 ? 19.443 0.527 6.452 1.00 61.28 286 LYS A N 1
ATOM 2244 C CA . LYS A 1 286 ? 18.275 0.432 5.565 1.00 61.28 286 LYS A CA 1
ATOM 2245 C C . LYS A 1 286 ? 17.295 1.558 5.881 1.00 61.28 286 LYS A C 1
ATOM 2247 O O . LYS A 1 286 ? 16.257 1.350 6.485 1.00 61.28 286 LYS A O 1
ATOM 2252 N N . ASN A 1 287 ? 17.687 2.767 5.495 1.00 69.38 287 ASN A N 1
ATOM 2253 C CA . ASN A 1 287 ? 16.963 3.998 5.785 1.00 69.38 287 ASN A CA 1
ATOM 2254 C C . ASN A 1 287 ? 15.941 4.304 4.670 1.00 69.38 287 ASN A C 1
ATOM 2256 O O . ASN A 1 287 ? 16.330 4.423 3.505 1.00 69.38 287 ASN A O 1
ATOM 2260 N N . ALA A 1 288 ? 14.664 4.463 5.035 1.00 68.56 288 ALA A N 1
ATOM 2261 C CA . ALA A 1 288 ? 13.577 4.815 4.118 1.00 68.56 288 ALA A CA 1
ATOM 2262 C C . ALA A 1 288 ? 13.862 6.074 3.274 1.00 68.56 288 ALA A C 1
ATOM 2264 O O . ALA A 1 288 ? 13.592 6.067 2.076 1.00 68.56 288 ALA A O 1
ATOM 2265 N N . ALA A 1 289 ? 14.484 7.113 3.843 1.00 76.19 289 ALA A N 1
ATOM 2266 C CA . ALA A 1 289 ? 14.859 8.327 3.115 1.00 76.19 289 ALA A CA 1
ATOM 2267 C C . ALA A 1 289 ? 15.941 8.059 2.055 1.00 76.19 289 ALA A C 1
ATOM 2269 O O . ALA A 1 289 ? 15.834 8.524 0.925 1.00 76.19 289 ALA A O 1
ATOM 2270 N N . LYS A 1 290 ? 16.942 7.219 2.361 1.00 81.38 290 LYS A N 1
ATOM 2271 C CA . LYS A 1 290 ? 17.956 6.827 1.360 1.00 81.38 290 LYS A CA 1
ATOM 2272 C C . LYS A 1 290 ? 17.343 6.044 0.200 1.00 81.38 290 LYS A C 1
ATOM 2274 O O . LYS A 1 290 ? 17.785 6.196 -0.937 1.00 81.38 290 LYS A O 1
ATOM 2279 N N . LEU A 1 291 ? 16.360 5.187 0.485 1.00 82.31 291 LEU A N 1
ATOM 2280 C CA . LEU A 1 291 ? 15.648 4.445 -0.553 1.00 82.31 291 LEU A CA 1
ATOM 2281 C C . LEU A 1 291 ? 14.740 5.368 -1.376 1.00 82.31 291 LEU A C 1
ATOM 2283 O O . LEU A 1 291 ? 14.727 5.237 -2.597 1.00 82.31 291 LEU A O 1
ATOM 2287 N N . LYS A 1 292 ? 14.047 6.322 -0.737 1.00 85.31 292 LYS A N 1
ATOM 2288 C CA . LYS A 1 292 ? 13.276 7.380 -1.412 1.00 85.31 292 LYS A CA 1
ATOM 2289 C C . LYS A 1 292 ? 14.146 8.117 -2.425 1.00 85.31 292 LYS A C 1
ATOM 2291 O O . LYS A 1 292 ? 13.801 8.153 -3.599 1.00 85.31 292 LYS A O 1
ATOM 2296 N N . ASP A 1 293 ? 15.279 8.664 -1.991 1.00 88.31 293 ASP A N 1
ATOM 2297 C CA . ASP A 1 293 ? 16.131 9.486 -2.856 1.00 88.31 293 ASP A CA 1
ATOM 2298 C C . ASP A 1 293 ? 16.738 8.661 -4.004 1.00 88.31 293 ASP A C 1
ATOM 2300 O O . ASP A 1 293 ? 16.851 9.128 -5.139 1.00 88.31 293 ASP A O 1
ATOM 2304 N N . ALA A 1 294 ? 17.083 7.394 -3.744 1.00 89.50 294 ALA A N 1
ATOM 2305 C CA . ALA A 1 294 ? 17.536 6.476 -4.785 1.00 89.50 294 ALA A CA 1
ATOM 2306 C C . ALA A 1 294 ? 16.425 6.128 -5.791 1.00 89.50 294 ALA A C 1
ATOM 2308 O O . ALA A 1 294 ? 16.708 6.001 -6.984 1.00 89.50 294 ALA A O 1
ATOM 2309 N N . LEU A 1 295 ? 15.178 5.988 -5.329 1.00 90.81 295 LEU A N 1
ATOM 2310 C CA . LEU A 1 295 ? 14.006 5.717 -6.162 1.00 90.81 295 LEU A CA 1
ATOM 2311 C C . LEU A 1 295 ? 13.632 6.923 -7.023 1.00 90.81 295 LEU A C 1
ATOM 2313 O O . LEU A 1 295 ? 13.410 6.763 -8.220 1.00 90.81 295 LEU A O 1
ATOM 2317 N N . GLU A 1 296 ? 13.637 8.118 -6.441 1.00 91.69 296 GLU A N 1
ATOM 2318 C CA . GLU A 1 296 ? 13.454 9.393 -7.136 1.00 91.69 296 GLU A CA 1
ATOM 2319 C C . GLU A 1 296 ? 14.456 9.551 -8.280 1.00 91.69 296 GLU A C 1
ATOM 2321 O O . GLU A 1 296 ? 14.088 9.799 -9.432 1.00 91.69 296 GLU A O 1
ATOM 2326 N N . LYS A 1 297 ? 15.736 9.317 -7.977 1.00 93.12 297 LYS A N 1
ATOM 2327 C CA . LYS A 1 297 ? 16.811 9.362 -8.965 1.00 93.12 297 LYS A CA 1
ATOM 2328 C C . LYS A 1 297 ? 16.652 8.289 -10.042 1.00 93.12 297 LYS A C 1
ATOM 2330 O O . LYS A 1 297 ? 16.837 8.582 -11.219 1.00 93.12 297 LYS A O 1
ATOM 2335 N N . ALA A 1 298 ? 16.307 7.058 -9.658 1.00 94.06 298 ALA A N 1
ATOM 2336 C CA . ALA A 1 298 ? 16.061 5.980 -10.610 1.00 94.06 298 ALA A CA 1
ATOM 2337 C C . ALA A 1 298 ? 14.915 6.342 -11.567 1.00 94.06 298 ALA A C 1
ATOM 2339 O O . ALA A 1 298 ? 15.104 6.290 -12.776 1.00 94.06 298 ALA A O 1
ATOM 2340 N N . LEU A 1 299 ? 13.760 6.769 -11.053 1.00 94.75 299 LEU A N 1
ATOM 2341 C CA . LEU A 1 299 ? 12.616 7.168 -11.878 1.00 94.75 299 LEU A CA 1
ATOM 2342 C C . LEU A 1 299 ? 12.947 8.351 -12.792 1.00 94.75 299 LEU A C 1
ATOM 2344 O O . LEU A 1 299 ? 12.549 8.343 -13.954 1.00 94.75 299 LEU A O 1
ATOM 2348 N N . THR A 1 300 ? 13.708 9.328 -12.306 1.00 94.31 300 THR A N 1
ATOM 2349 C CA . THR A 1 300 ? 14.150 10.468 -13.121 1.00 94.31 300 THR A CA 1
ATOM 2350 C C . THR A 1 300 ? 15.002 9.996 -14.302 1.00 94.31 300 THR A C 1
ATOM 2352 O O . THR A 1 300 ? 14.637 10.221 -15.450 1.00 94.31 300 THR A O 1
ATOM 2355 N N . GLU A 1 301 ? 16.063 9.227 -14.046 1.00 93.12 301 GLU A N 1
ATOM 2356 C CA . GLU A 1 301 ? 16.966 8.742 -15.102 1.00 93.12 301 GLU A CA 1
ATOM 2357 C C . GLU A 1 301 ? 16.297 7.757 -16.070 1.00 93.12 301 GLU A C 1
ATOM 2359 O O . GLU A 1 301 ? 16.639 7.701 -17.252 1.00 93.12 301 GLU A O 1
ATOM 2364 N N . LEU A 1 302 ? 15.347 6.955 -15.580 1.00 93.50 302 LEU A N 1
ATOM 2365 C CA . LEU A 1 302 ? 14.528 6.102 -16.434 1.00 93.50 302 LEU A CA 1
ATOM 2366 C C . LEU A 1 302 ? 13.595 6.948 -17.320 1.00 93.50 302 LEU A C 1
ATOM 2368 O O . LEU A 1 302 ? 13.317 6.540 -18.446 1.00 93.50 302 LEU A O 1
ATOM 2372 N N . GLY A 1 303 ? 13.121 8.104 -16.852 1.00 90.62 303 GLY A N 1
ATOM 2373 C CA . GLY A 1 303 ? 12.346 9.057 -17.652 1.00 90.62 303 GLY A CA 1
ATOM 2374 C C . GLY A 1 303 ? 13.183 9.752 -18.728 1.00 90.62 303 GLY A C 1
ATOM 2375 O O . GLY A 1 303 ? 12.716 9.911 -19.851 1.00 90.62 303 GLY A O 1
ATOM 2376 N N . ASP A 1 304 ? 14.438 10.074 -18.409 1.00 90.31 304 ASP A N 1
ATOM 2377 C CA . ASP A 1 304 ? 15.382 10.754 -19.310 1.00 90.31 304 ASP A CA 1
ATOM 2378 C C . ASP A 1 304 ? 15.947 9.847 -20.419 1.00 90.31 304 ASP A C 1
ATOM 2380 O O . ASP A 1 304 ? 16.630 10.314 -21.335 1.00 90.31 304 ASP A O 1
ATOM 2384 N N . CYS A 1 305 ? 15.700 8.536 -20.345 1.00 88.06 305 CYS A N 1
ATOM 2385 C CA . CYS A 1 305 ? 16.178 7.591 -21.345 1.00 88.06 305 CYS A CA 1
ATOM 2386 C C . CYS A 1 305 ? 15.561 7.913 -22.727 1.00 88.06 305 CYS A C 1
ATOM 2388 O O . CYS A 1 305 ? 14.337 7.976 -22.849 1.00 88.06 305 CYS A O 1
ATOM 2390 N N . PRO A 1 306 ? 16.373 8.102 -23.788 1.00 85.25 306 PRO A N 1
ATOM 2391 C CA . PRO A 1 306 ? 15.884 8.466 -25.115 1.00 85.25 306 PRO A CA 1
ATOM 2392 C C . PRO A 1 306 ? 15.326 7.235 -25.837 1.00 85.25 306 PRO A C 1
ATOM 2394 O O . PRO A 1 306 ? 15.985 6.629 -26.681 1.00 85.25 306 PRO A O 1
ATOM 2397 N N . TYR A 1 307 ? 14.112 6.848 -25.461 1.00 86.06 307 TYR A N 1
ATOM 2398 C CA . TYR A 1 307 ? 13.430 5.674 -25.985 1.00 86.06 307 TYR A CA 1
ATOM 2399 C C . TYR A 1 307 ? 13.174 5.775 -27.490 1.00 86.06 307 TYR A C 1
ATOM 2401 O O . TYR A 1 307 ? 12.610 6.747 -27.992 1.00 86.06 307 TYR A O 1
ATOM 2409 N N . THR A 1 308 ? 13.516 4.710 -28.203 1.00 70.75 308 THR A N 1
ATOM 2410 C CA . THR A 1 308 ? 13.401 4.628 -29.667 1.00 70.75 308 THR A CA 1
ATOM 2411 C C . THR A 1 308 ? 11.971 4.378 -30.173 1.00 70.75 308 THR A C 1
ATOM 2413 O O . THR A 1 308 ? 11.689 4.609 -31.345 1.00 70.75 308 THR A O 1
ATOM 2416 N N . GLU A 1 309 ? 11.049 3.969 -29.293 1.00 64.31 309 GLU A N 1
ATOM 2417 C CA . GLU A 1 309 ? 9.655 3.612 -29.611 1.00 64.31 309 GLU A CA 1
ATOM 2418 C C . GLU A 1 309 ? 8.633 4.290 -28.667 1.00 64.31 309 GLU A C 1
ATOM 2420 O O . GLU A 1 309 ? 7.795 3.605 -28.077 1.00 64.31 309 GLU A O 1
ATOM 2425 N N . CYS A 1 310 ? 8.692 5.614 -28.458 1.00 68.06 310 CYS A N 1
ATOM 2426 C CA . CYS A 1 310 ? 7.589 6.320 -27.783 1.00 68.06 310 CYS A CA 1
ATOM 2427 C C . CYS A 1 310 ? 6.606 6.904 -28.804 1.00 68.06 310 CYS A C 1
ATOM 2429 O O . CYS A 1 310 ? 6.953 7.785 -29.587 1.00 68.06 310 CYS A O 1
ATOM 2431 N N . VAL A 1 311 ? 5.354 6.447 -28.764 1.00 58.03 311 VAL A N 1
ATOM 2432 C CA . VAL A 1 311 ? 4.245 7.064 -29.500 1.00 58.03 311 VAL A CA 1
ATOM 2433 C C . VAL A 1 311 ? 3.570 8.053 -28.557 1.00 58.03 311 VAL A C 1
ATOM 2435 O O . VAL A 1 311 ? 2.695 7.680 -27.774 1.00 58.03 311 VAL A O 1
ATOM 2438 N N . LEU A 1 312 ? 4.008 9.312 -28.573 1.00 50.97 312 LEU A N 1
ATOM 2439 C CA . LEU A 1 312 ? 3.246 10.381 -27.933 1.00 50.97 312 LEU A CA 1
ATOM 2440 C C . LEU A 1 312 ? 1.930 10.508 -28.706 1.00 50.97 312 LEU A C 1
ATOM 2442 O O . LEU A 1 312 ? 1.924 10.880 -29.875 1.00 50.97 312 LEU A O 1
ATOM 2446 N N . HIS A 1 313 ? 0.813 10.132 -28.081 1.00 43.69 313 HIS A N 1
ATOM 2447 C CA . HIS A 1 313 ? -0.480 10.566 -28.586 1.00 43.69 313 HIS A CA 1
ATOM 2448 C C . HIS A 1 313 ? -0.531 12.075 -28.371 1.00 43.69 313 HIS A C 1
ATOM 2450 O O . HIS A 1 313 ? -0.677 12.517 -27.231 1.00 43.69 313 HIS A O 1
ATOM 2456 N N . ASP A 1 314 ? -0.353 12.834 -29.452 1.00 32.50 314 ASP A N 1
ATOM 2457 C CA . ASP A 1 314 ? -0.640 14.263 -29.492 1.00 32.50 314 ASP A CA 1
ATOM 2458 C C . ASP A 1 314 ? -2.024 14.493 -28.879 1.00 32.50 314 ASP A C 1
ATOM 2460 O O . ASP A 1 314 ? -3.045 14.043 -29.407 1.00 32.50 314 ASP A O 1
ATOM 2464 N N . VAL A 1 315 ? -2.051 15.157 -27.726 1.00 33.62 315 VAL A N 1
ATOM 2465 C CA . VAL A 1 315 ? -3.263 15.792 -27.221 1.00 33.62 315 VAL A CA 1
ATOM 2466 C C . VAL A 1 315 ? -3.214 17.211 -27.766 1.00 33.62 315 VAL A C 1
ATOM 2468 O O . VAL A 1 315 ? -2.540 18.073 -27.204 1.00 33.62 315 VAL A O 1
ATOM 2471 N N . SER A 1 316 ? -3.848 17.393 -28.924 1.00 30.02 316 SER A N 1
ATOM 2472 C CA . SER A 1 316 ? -4.279 18.697 -29.438 1.00 30.02 316 SER A CA 1
ATOM 2473 C C . SER A 1 316 ? -5.309 19.334 -28.517 1.00 30.02 316 SER A C 1
ATOM 2475 O O . SER A 1 316 ? -6.203 18.567 -28.080 1.00 30.02 316 SER A O 1
#

Nearest PDB structures (foldseek):
  1s5o-assembly1_A  TM=9.118E-01  e=5.517E-18  Homo sapiens
  1ndf-assembly1_A  TM=8.850E-01  e=5.517E-18  Mus musculus
  2h3w-assembly2_B  TM=8.989E-01  e=6.187E-17  Mus musculus
  1t7q-assembly1_A  TM=9.089E-01  e=2.134E-16  Mus musculus
  1xmd-assembly2_B  TM=8.645E-01  e=1.763E-12  Mus musculus

pLDDT: mean 75.48, std 17.44, range [24.22, 96.31]

Mean predicted aligned error: 11.53 Å